Protein AF-A0A971TPK4-F1 (afdb_monomer_lite)

Radius of gyration: 21.15 Å; chains: 1; bounding box: 45×46×63 Å

Sequence (305 aa):
SFTPGAPVNPSGLFVNDSATFRIDFSSNVDADDVQWSVADGKAALAFGPQSTAPQIVVGLAPGTETLTANIAHFVGSSPQFNFEVYAYADPIPIHFMFICENDGHHAGFTNDIPGLISGANQIWRQAGMSFSRASVSYVTNSIWYSNSVNKVTQQDILNAMSGTGGLEVYFVPKITFAGNVPAANWTNGMLVTSGISSRTFAHELGHCCGLPDIYDVHPKSSQVKIEGTVSKTRLPLDWNNGPGPEEYYERGLQQSLLVKRLLMYGYTSGGSDLTAGPVYGVRRNYSITNHPVGIQSLNRNPMHQ

Structure (mmCIF, N/CA/C/O backbone):
data_AF-A0A971TPK4-F1
#
_entry.id   AF-A0A971TPK4-F1
#
loop_
_atom_site.group_PDB
_atom_site.id
_atom_site.type_symbol
_atom_site.label_atom_id
_atom_site.label_alt_id
_atom_site.label_comp_id
_atom_site.label_asym_id
_atom_site.label_entity_id
_atom_site.label_seq_id
_atom_site.pdbx_PDB_ins_code
_atom_site.Cartn_x
_atom_site.Cartn_y
_atom_site.Cartn_z
_atom_site.occupancy
_atom_site.B_iso_or_equiv
_atom_site.auth_seq_id
_atom_site.auth_comp_id
_atom_site.auth_asym_id
_atom_site.auth_atom_id
_atom_site.pdbx_PDB_model_num
ATOM 1 N N . SER A 1 1 ? 14.220 -17.821 12.215 1.00 29.09 1 SER A N 1
ATOM 2 C CA . SER A 1 1 ? 13.611 -16.993 13.271 1.00 29.09 1 SER A CA 1
ATOM 3 C C . SER A 1 1 ? 13.081 -15.733 12.616 1.00 29.09 1 SER A C 1
ATOM 5 O O . SER A 1 1 ? 13.784 -15.157 11.798 1.00 29.09 1 SER A O 1
ATOM 7 N N . PHE A 1 2 ? 11.840 -15.346 12.896 1.00 22.12 2 PHE A N 1
ATOM 8 C CA . PHE A 1 2 ? 11.284 -14.076 12.430 1.00 22.12 2 PHE A CA 1
ATOM 9 C C . PHE A 1 2 ? 10.691 -13.363 13.635 1.00 22.12 2 PHE A C 1
ATOM 11 O O . PHE A 1 2 ? 9.940 -13.970 14.394 1.00 22.12 2 PHE A O 1
ATOM 18 N N . THR A 1 3 ? 11.030 -12.090 13.788 1.00 30.66 3 THR A N 1
ATOM 19 C CA . THR A 1 3 ? 10.317 -11.175 14.673 1.00 30.66 3 THR A CA 1
ATOM 20 C C . THR A 1 3 ? 9.526 -10.240 13.765 1.00 30.66 3 THR A C 1
ATOM 22 O O . THR A 1 3 ? 10.136 -9.373 13.139 1.00 30.66 3 THR A O 1
ATOM 25 N N . PRO A 1 4 ? 8.203 -10.401 13.607 1.00 35.06 4 PRO A N 1
ATOM 26 C CA . PRO A 1 4 ? 7.395 -9.346 13.020 1.00 35.06 4 PRO A CA 1
ATOM 27 C C . PRO A 1 4 ? 7.295 -8.179 14.012 1.00 35.06 4 PRO A C 1
ATOM 29 O O . PRO A 1 4 ? 6.876 -8.362 15.151 1.00 35.06 4 PRO A O 1
ATOM 32 N N . GLY A 1 5 ? 7.634 -6.976 13.564 1.00 33.19 5 GLY A N 1
ATOM 33 C CA . GLY A 1 5 ? 7.076 -5.723 14.078 1.00 33.19 5 GLY A CA 1
ATOM 34 C C . GLY A 1 5 ? 6.925 -4.772 12.886 1.00 33.19 5 GLY A C 1
ATOM 35 O O . GLY A 1 5 ? 7.851 -4.694 12.086 1.00 33.19 5 GLY A O 1
ATOM 36 N N . ALA A 1 6 ? 5.817 -4.073 12.635 1.00 44.66 6 ALA A N 1
ATOM 37 C CA . ALA A 1 6 ? 4.504 -3.981 13.282 1.00 44.66 6 ALA A CA 1
ATOM 38 C C . ALA A 1 6 ? 3.424 -3.823 12.182 1.00 44.66 6 ALA A C 1
ATOM 40 O O . ALA A 1 6 ? 3.735 -3.363 11.083 1.00 44.66 6 ALA A O 1
ATOM 41 N N . PRO A 1 7 ? 2.160 -4.162 12.467 1.00 50.88 7 PRO A N 1
ATOM 42 C CA . PRO A 1 7 ? 1.172 -3.083 12.580 1.00 50.88 7 PRO A CA 1
ATOM 43 C C . PRO A 1 7 ? 0.809 -2.836 14.040 1.00 50.88 7 PRO A C 1
ATOM 45 O O . PRO A 1 7 ? 0.735 -3.785 14.815 1.00 50.88 7 PRO A O 1
ATOM 48 N N . VAL A 1 8 ? 0.576 -1.576 14.414 1.00 57.44 8 VAL A N 1
ATOM 49 C CA . VAL A 1 8 ? -0.076 -1.245 15.687 1.00 57.44 8 VAL A CA 1
ATOM 50 C C . VAL A 1 8 ? -1.533 -0.932 15.378 1.00 57.44 8 VAL A C 1
ATOM 52 O O . VAL A 1 8 ? -1.863 0.148 14.892 1.00 57.44 8 VAL A O 1
ATOM 55 N N . ASN A 1 9 ? -2.351 -1.946 15.657 1.00 66.81 9 ASN A N 1
ATOM 56 C CA . ASN A 1 9 ? -3.773 -2.102 15.364 1.00 66.81 9 ASN A CA 1
ATOM 57 C C . ASN A 1 9 ? -4.097 -2.185 13.860 1.00 66.81 9 ASN A C 1
ATOM 59 O O . ASN A 1 9 ? -4.488 -1.192 13.236 1.00 66.81 9 ASN A O 1
ATOM 63 N N . PRO A 1 10 ? -3.910 -3.376 13.273 1.00 73.62 10 PRO A N 1
ATOM 64 C CA . PRO A 1 10 ? -4.219 -3.615 11.872 1.00 73.62 10 PRO A CA 1
ATOM 65 C C . PRO A 1 10 ? -5.727 -3.569 11.603 1.00 73.62 10 PRO A C 1
ATOM 67 O O . PRO A 1 10 ? -6.539 -3.854 12.480 1.00 73.62 10 PRO A O 1
ATOM 70 N N . SER A 1 11 ? -6.085 -3.356 10.337 1.00 82.44 11 SER A N 1
ATOM 71 C CA . SER A 1 11 ? -7.459 -3.570 9.856 1.00 82.44 11 SER A CA 1
ATOM 72 C C . SER A 1 11 ? -7.868 -5.056 9.769 1.00 82.44 11 SER A C 1
ATOM 74 O O . SER A 1 11 ? -9.040 -5.363 9.555 1.00 82.44 11 SER A O 1
ATOM 76 N N . GLY A 1 12 ? -6.927 -5.996 9.903 1.00 88.88 12 GLY A N 1
ATOM 77 C CA . GLY A 1 12 ? -7.190 -7.432 9.792 1.00 88.88 12 GLY A CA 1
ATOM 78 C C . GLY A 1 12 ? -5.940 -8.310 9.784 1.00 88.88 12 GLY A C 1
ATOM 79 O O . GLY A 1 12 ? -4.817 -7.826 9.942 1.00 88.88 12 GLY A O 1
ATOM 80 N N . LEU A 1 13 ? -6.143 -9.617 9.624 1.00 91.69 13 LEU A N 1
ATOM 81 C CA . LEU A 1 13 ? -5.098 -10.646 9.546 1.00 91.69 13 LEU A CA 1
ATOM 82 C C . LEU A 1 13 ? -5.622 -11.912 8.857 1.00 91.69 13 LEU A C 1
ATOM 84 O O . LEU A 1 13 ? -6.827 -12.082 8.720 1.00 91.69 13 LEU A O 1
ATOM 88 N N . PHE A 1 14 ? -4.743 -12.826 8.450 1.00 93.00 14 PHE A N 1
ATOM 89 C CA . PHE A 1 14 ? -5.159 -14.128 7.917 1.00 93.00 14 PHE A CA 1
ATOM 90 C C . PHE A 1 14 ? -5.501 -15.144 9.021 1.00 93.00 14 PHE A C 1
ATOM 92 O O . PHE A 1 14 ? -5.012 -15.062 10.150 1.00 93.00 14 PHE A O 1
ATOM 99 N N . VAL A 1 15 ? -6.298 -16.158 8.671 1.00 93.44 15 VAL A N 1
ATOM 100 C CA . VAL A 1 15 ? -6.433 -17.390 9.468 1.00 93.44 15 VAL A CA 1
ATOM 101 C C . VAL A 1 15 ? -5.054 -18.030 9.686 1.00 93.44 15 VAL A C 1
ATOM 103 O O . VAL A 1 15 ? -4.249 -18.105 8.759 1.00 93.44 15 VAL A O 1
ATOM 106 N N . ASN A 1 16 ? -4.805 -18.523 10.903 1.00 89.25 16 ASN A N 1
ATOM 107 C CA . ASN A 1 16 ? -3.534 -19.082 11.390 1.00 89.25 16 ASN A CA 1
ATOM 108 C C . ASN A 1 16 ? -2.361 -18.095 11.441 1.00 89.25 16 ASN A C 1
ATOM 110 O O . ASN A 1 16 ? -1.230 -18.490 11.726 1.00 89.25 16 ASN A O 1
ATOM 114 N N . ASP A 1 17 ? -2.623 -16.823 11.174 1.00 89.88 17 ASP A N 1
ATOM 115 C CA . ASP A 1 17 ? -1.648 -15.756 11.278 1.00 89.88 17 ASP A CA 1
ATOM 116 C C . ASP A 1 17 ? -1.900 -14.945 12.556 1.00 89.88 17 ASP A C 1
ATOM 118 O O . ASP A 1 17 ? -2.912 -15.144 13.238 1.00 89.88 17 ASP A O 1
ATOM 122 N N . SER A 1 18 ? -0.981 -14.049 12.913 1.00 88.56 18 SER A N 1
ATOM 123 C CA . SER A 1 18 ? -1.095 -13.255 14.140 1.00 88.56 18 SER A CA 1
ATOM 124 C C . SER A 1 18 ? -0.774 -11.783 13.953 1.00 88.56 18 SER A C 1
ATOM 126 O O . SER A 1 18 ? 0.103 -11.411 13.171 1.00 88.56 18 SER A O 1
ATOM 128 N N . ALA A 1 19 ? -1.460 -10.927 14.700 1.00 86.00 19 ALA A N 1
ATOM 129 C CA . ALA A 1 19 ? -1.202 -9.500 14.683 1.00 86.00 19 ALA A CA 1
ATOM 130 C C . ALA A 1 19 ? -1.184 -8.894 16.081 1.00 86.00 19 ALA A C 1
ATOM 132 O O . ALA A 1 19 ? -1.783 -9.422 17.018 1.00 86.00 19 ALA A O 1
ATOM 133 N N . THR A 1 20 ? -0.479 -7.773 16.196 1.00 83.62 20 THR A N 1
ATOM 134 C CA . THR A 1 20 ? -0.296 -7.062 17.454 1.00 83.62 20 THR A CA 1
ATOM 135 C C . THR A 1 20 ? -1.225 -5.857 17.518 1.00 83.62 20 THR A C 1
ATOM 137 O O . THR A 1 20 ? -1.222 -4.993 16.641 1.00 83.62 20 THR A O 1
ATOM 140 N N . PHE A 1 21 ? -1.993 -5.777 18.594 1.00 80.00 21 PHE A N 1
ATOM 141 C CA . PHE A 1 21 ? -2.810 -4.625 18.945 1.00 80.00 21 PHE A CA 1
ATOM 142 C C . PHE A 1 21 ? -2.179 -3.932 20.147 1.00 80.00 21 PHE A C 1
ATOM 144 O O . PHE A 1 21 ? -1.693 -4.583 21.073 1.00 80.00 21 PHE A O 1
ATOM 151 N N . ARG A 1 22 ? -2.142 -2.604 20.124 1.00 77.00 22 ARG A N 1
ATOM 152 C CA . ARG A 1 22 ? -1.571 -1.801 21.200 1.00 77.00 22 ARG A CA 1
ATOM 153 C C . ARG A 1 22 ? -2.363 -0.517 21.375 1.00 77.00 22 ARG A C 1
ATOM 155 O O . ARG A 1 22 ? -2.604 0.219 20.420 1.00 77.00 22 ARG A O 1
ATOM 162 N N . ILE A 1 23 ? -2.678 -0.239 22.632 1.00 69.94 23 ILE A N 1
ATOM 163 C CA . ILE A 1 23 ? -3.154 1.059 23.089 1.00 69.94 23 ILE A CA 1
ATOM 164 C C . ILE A 1 23 ? -2.027 1.679 23.901 1.00 69.94 23 ILE A C 1
ATOM 166 O O . ILE A 1 23 ? -1.484 1.032 24.796 1.00 69.94 23 ILE A O 1
ATOM 170 N N . ASP A 1 24 ? -1.692 2.922 23.576 1.00 67.56 24 ASP A N 1
ATOM 171 C CA . ASP A 1 24 ? -0.818 3.739 24.405 1.00 67.56 24 ASP A CA 1
ATOM 172 C C . ASP A 1 24 ? -1.723 4.522 25.368 1.00 67.56 24 ASP A C 1
ATOM 174 O O . ASP A 1 24 ? -2.497 5.384 24.949 1.00 67.56 24 ASP A O 1
ATOM 178 N N . PHE A 1 25 ? -1.688 4.167 26.653 1.00 61.62 25 PHE A N 1
ATOM 179 C CA . PHE A 1 25 ? -2.496 4.826 27.677 1.00 61.62 25 PHE A CA 1
ATOM 180 C C . PHE A 1 25 ? -1.792 6.064 28.239 1.00 61.62 25 PHE A C 1
ATOM 182 O O . PHE A 1 25 ? -0.562 6.142 28.280 1.00 61.62 25 PHE A O 1
ATOM 189 N N . SER A 1 26 ? -2.574 7.032 28.722 1.00 61.31 26 SER A N 1
ATOM 190 C CA . SER A 1 26 ? -2.044 8.115 29.551 1.00 61.31 26 SER A CA 1
ATOM 191 C C . SER A 1 26 ? -1.491 7.562 30.869 1.00 61.31 26 SER A C 1
ATOM 193 O O . SER A 1 26 ? -1.899 6.500 31.332 1.00 61.31 26 SER A O 1
ATOM 195 N N . SER A 1 27 ? -0.583 8.302 31.511 1.00 61.34 27 SER A N 1
ATOM 196 C CA . SER A 1 27 ? 0.201 7.855 32.679 1.00 61.34 27 SER A CA 1
ATOM 197 C C . SER A 1 27 ? -0.600 7.483 33.940 1.00 61.34 27 SER A C 1
ATOM 199 O O . SER A 1 27 ? -0.007 7.208 34.976 1.00 61.34 27 SER A O 1
ATOM 201 N N . ASN A 1 28 ? -1.927 7.557 33.897 1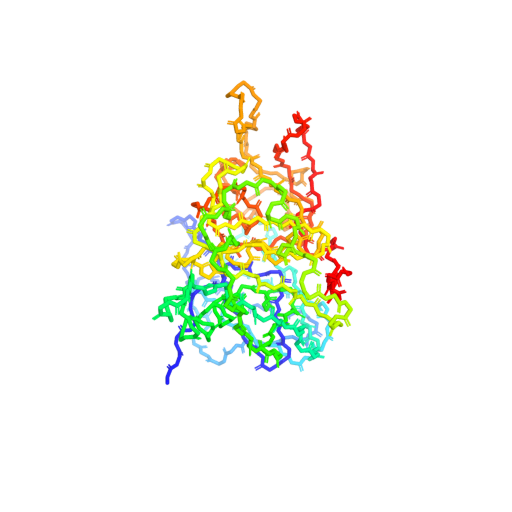.00 64.56 28 ASN A N 1
ATOM 202 C CA . ASN A 1 28 ? -2.842 7.265 34.998 1.00 64.56 28 ASN A CA 1
ATOM 203 C C . ASN A 1 28 ? -3.595 5.931 34.834 1.00 64.56 28 ASN A C 1
ATOM 205 O O . ASN A 1 28 ? -4.486 5.669 35.637 1.00 64.56 28 ASN A O 1
ATOM 209 N N . VAL A 1 29 ? -3.295 5.140 33.800 1.00 66.12 29 VAL A N 1
ATOM 210 C CA . VAL A 1 29 ? -3.813 3.774 33.630 1.00 66.12 29 VAL A CA 1
ATOM 211 C C . VAL A 1 29 ? -2.633 2.821 33.753 1.00 66.12 29 VAL A C 1
ATOM 213 O O . VAL A 1 29 ? -1.678 2.934 32.979 1.00 66.12 29 VAL A O 1
ATOM 216 N N . ASP A 1 30 ? -2.682 1.915 34.730 1.00 71.06 30 ASP A N 1
ATOM 217 C CA . ASP A 1 30 ? -1.679 0.861 34.825 1.00 71.06 30 ASP A CA 1
ATOM 218 C C . ASP A 1 30 ? -1.933 -0.166 33.716 1.00 71.06 30 ASP A C 1
ATOM 220 O O . ASP A 1 30 ? -3.069 -0.506 33.384 1.00 71.06 30 ASP A O 1
ATOM 224 N N . ALA A 1 31 ? -0.865 -0.664 33.111 1.00 67.88 31 ALA A N 1
ATOM 225 C CA . ALA A 1 31 ? -0.962 -1.668 32.069 1.00 67.88 31 ALA A CA 1
ATOM 226 C C . ALA A 1 31 ? -1.482 -3.015 32.622 1.00 67.88 31 ALA A C 1
ATOM 228 O O . ALA A 1 31 ? -2.024 -3.815 31.852 1.00 67.88 31 ALA A O 1
ATOM 229 N N . ASP A 1 32 ? -1.352 -3.241 33.936 1.00 76.12 32 ASP A N 1
ATOM 230 C CA . ASP A 1 32 ? -1.940 -4.377 34.656 1.00 76.12 32 ASP A CA 1
ATOM 231 C C . ASP A 1 32 ? -3.465 -4.243 34.864 1.00 76.12 32 ASP A C 1
ATOM 233 O O . ASP A 1 32 ? -4.142 -5.248 35.088 1.00 76.12 32 ASP A O 1
ATOM 237 N N . ASP A 1 33 ? -4.033 -3.041 34.706 1.00 78.19 33 ASP A N 1
ATOM 238 C CA . ASP A 1 33 ? -5.483 -2.812 34.776 1.00 78.19 33 ASP A CA 1
ATOM 239 C C . ASP A 1 33 ? -6.211 -3.206 33.478 1.00 78.19 33 ASP A C 1
ATOM 241 O O . ASP A 1 33 ? -7.439 -3.130 33.407 1.00 78.19 33 ASP A O 1
ATOM 245 N N . VAL A 1 34 ? -5.481 -3.612 32.434 1.00 77.19 34 VAL A N 1
ATOM 246 C CA . VAL A 1 34 ? -6.025 -3.862 31.094 1.00 77.19 34 VAL A CA 1
ATOM 247 C C . VAL A 1 34 ? -6.169 -5.357 30.832 1.00 77.19 34 VAL A C 1
ATOM 249 O O . VAL A 1 34 ? -5.188 -6.093 30.790 1.00 77.19 34 VAL A O 1
ATOM 252 N N . GLN A 1 35 ? -7.397 -5.796 30.565 1.00 84.19 35 GLN A N 1
ATOM 253 C CA . GLN A 1 35 ? -7.735 -7.165 30.186 1.00 84.19 35 GLN A CA 1
ATOM 254 C C . GLN A 1 35 ? -8.350 -7.211 28.790 1.00 84.19 35 GLN A C 1
ATOM 256 O O . GLN A 1 35 ? -9.406 -6.634 28.526 1.00 84.19 35 GLN A O 1
ATOM 261 N N . TRP A 1 36 ? -7.710 -7.943 27.888 1.00 85.19 36 TRP A N 1
ATOM 262 C CA . TRP A 1 36 ? -8.176 -8.089 26.515 1.00 85.19 36 TRP A CA 1
ATOM 263 C C . TRP A 1 36 ? -9.223 -9.200 26.385 1.00 85.19 36 TRP A C 1
ATOM 265 O O . TRP A 1 36 ? -9.122 -10.241 27.033 1.00 85.19 36 TRP A O 1
ATOM 275 N N . SER A 1 37 ? -10.211 -9.007 25.512 1.00 87.81 37 SER A N 1
ATOM 276 C CA . SER A 1 37 ? -11.201 -10.032 25.163 1.00 87.81 37 SER A CA 1
ATOM 277 C C . SER A 1 37 ? -11.596 -9.963 23.688 1.00 87.81 37 SER A C 1
ATOM 279 O O . SER A 1 37 ? -11.623 -8.885 23.100 1.00 87.81 37 SER A O 1
ATOM 281 N N . VAL A 1 38 ? -11.932 -11.114 23.107 1.00 89.50 38 VAL A N 1
ATOM 282 C CA . VAL A 1 38 ? -12.496 -11.265 21.751 1.00 89.50 38 VAL A CA 1
ATOM 283 C C . VAL A 1 38 ? -13.974 -11.653 21.856 1.00 89.50 38 VAL A C 1
ATOM 285 O O . VAL A 1 38 ? -14.355 -12.279 22.849 1.00 89.50 38 VAL A O 1
ATOM 288 N N . ALA A 1 39 ? -14.805 -11.267 20.887 1.00 86.50 39 ALA A N 1
ATOM 289 C CA . ALA A 1 39 ? -16.263 -11.354 20.999 1.00 86.50 39 ALA A CA 1
ATOM 290 C C . ALA A 1 39 ? -16.871 -12.544 20.238 1.00 86.50 39 ALA A C 1
ATOM 292 O O . ALA A 1 39 ? -17.741 -13.234 20.773 1.00 86.50 39 ALA A O 1
ATOM 293 N N . ASP A 1 40 ? -16.395 -12.812 19.021 1.00 85.56 40 ASP A N 1
ATOM 294 C CA . ASP A 1 40 ? -17.124 -13.610 18.024 1.00 85.56 40 ASP A CA 1
ATOM 295 C C . ASP A 1 40 ? -16.466 -14.966 17.704 1.00 85.56 40 ASP A C 1
ATOM 297 O O . ASP A 1 40 ? -16.965 -15.745 16.883 1.00 85.56 40 ASP A O 1
ATOM 301 N N . GLY A 1 41 ? -15.342 -15.275 18.358 1.00 90.50 41 GLY A N 1
ATOM 302 C CA . GLY A 1 41 ? -14.624 -16.548 18.220 1.00 90.50 41 GLY A CA 1
ATOM 303 C C . GLY A 1 41 ? -13.929 -16.731 16.867 1.00 90.50 41 GLY A C 1
ATOM 304 O O . GLY A 1 41 ? -13.548 -17.849 16.510 1.00 90.50 41 GLY A O 1
ATOM 305 N N . LYS A 1 42 ? -13.769 -15.650 16.097 1.00 95.25 42 LYS A N 1
ATOM 306 C CA . LYS A 1 42 ? -13.010 -15.624 14.838 1.00 95.25 42 LYS A CA 1
ATOM 307 C C . LYS A 1 42 ? -11.525 -15.476 15.086 1.00 95.25 42 LYS A C 1
ATOM 309 O O . LYS A 1 42 ? -10.727 -15.933 14.269 1.00 95.25 42 LYS A O 1
ATOM 314 N N . ALA A 1 43 ? -11.158 -14.898 16.221 1.00 93.50 43 ALA A N 1
ATOM 315 C CA . ALA A 1 43 ? -9.789 -14.840 16.690 1.00 93.50 43 ALA A CA 1
ATOM 316 C C . ALA A 1 43 ? -9.666 -15.326 18.139 1.00 93.50 43 ALA A C 1
ATOM 318 O O . ALA A 1 43 ? -10.653 -15.520 18.845 1.00 93.50 43 ALA A O 1
ATOM 319 N N . ALA A 1 44 ? -8.430 -15.519 18.584 1.00 91.44 44 ALA A N 1
ATOM 320 C CA . ALA A 1 44 ? -8.101 -15.773 19.979 1.00 91.44 44 ALA A CA 1
ATOM 321 C C . ALA A 1 44 ? -6.872 -14.975 20.401 1.00 91.44 44 ALA A C 1
ATOM 323 O O . ALA A 1 44 ? -6.015 -14.627 19.588 1.00 91.44 44 ALA A O 1
ATOM 324 N N . LEU A 1 45 ? -6.768 -14.714 21.700 1.00 88.94 45 LEU A N 1
ATOM 325 C CA . LEU A 1 45 ? -5.554 -14.167 22.289 1.00 88.94 45 LEU A CA 1
ATOM 326 C C . LEU A 1 45 ? -4.465 -15.245 22.283 1.00 88.94 45 LEU A C 1
ATOM 328 O O . LEU A 1 45 ? -4.718 -16.387 22.674 1.00 88.94 45 LEU A O 1
ATOM 332 N N . ALA A 1 46 ? -3.255 -14.896 21.848 1.00 83.19 46 ALA A N 1
ATOM 333 C CA . ALA A 1 46 ? -2.117 -15.801 21.966 1.00 83.19 46 ALA A CA 1
ATOM 334 C C . ALA A 1 46 ? -1.804 -16.082 23.449 1.00 83.19 46 ALA A C 1
ATOM 336 O O . ALA A 1 46 ? -1.925 -15.194 24.293 1.00 83.19 46 ALA A O 1
ATOM 337 N N . PHE A 1 47 ? -1.381 -17.311 23.768 1.00 66.06 47 PHE A N 1
ATOM 338 C CA . PHE A 1 47 ? -0.974 -17.692 25.124 1.00 66.06 47 PHE A CA 1
ATOM 339 C C . PHE A 1 47 ? 0.203 -16.825 25.611 1.00 66.06 47 PHE A C 1
ATOM 341 O O . PHE A 1 47 ? 1.246 -16.768 24.962 1.00 66.06 47 PHE A O 1
ATOM 348 N N . GLY A 1 48 ? 0.043 -16.182 26.767 1.00 57.81 48 GLY A N 1
ATOM 349 C CA . GLY A 1 48 ? 1.033 -15.303 27.395 1.00 57.81 48 GLY A CA 1
ATOM 350 C C . GLY A 1 48 ? 0.411 -14.526 28.562 1.00 57.81 48 GLY A C 1
ATOM 351 O O . GLY A 1 48 ? -0.802 -14.633 28.767 1.00 57.81 48 GLY A O 1
ATOM 352 N N . PRO A 1 49 ? 1.203 -13.781 29.357 1.00 53.12 49 PRO A N 1
ATOM 353 C CA . PRO A 1 49 ? 0.661 -12.906 30.392 1.00 53.12 49 PRO A CA 1
ATOM 354 C C . PRO A 1 49 ? -0.381 -11.970 29.774 1.00 53.12 49 PRO A C 1
ATOM 356 O O . PRO A 1 49 ? -0.094 -11.302 28.787 1.00 53.12 49 PRO A O 1
ATOM 359 N N . GLN A 1 50 ? -1.590 -11.944 30.336 1.00 52.81 50 GLN A N 1
ATOM 360 C CA . GLN A 1 50 ? -2.662 -11.051 29.879 1.00 52.81 50 GLN A CA 1
ATOM 361 C C . GLN A 1 50 ? -2.427 -9.588 30.272 1.00 52.81 50 GLN A C 1
ATOM 363 O O . GLN A 1 50 ? -3.248 -8.739 29.934 1.00 52.81 50 GLN A O 1
ATOM 368 N N . SER A 1 51 ? -1.327 -9.294 30.972 1.00 49.97 51 SER A N 1
ATOM 369 C CA . SER A 1 51 ? -0.968 -7.939 31.342 1.00 49.97 51 SER A CA 1
ATOM 370 C C . SER A 1 51 ? 0.047 -7.326 30.374 1.00 49.97 51 SER A C 1
ATOM 372 O O . SER A 1 51 ? 1.069 -7.920 30.026 1.00 49.97 51 SER A O 1
ATOM 374 N N . THR A 1 52 ? -0.252 -6.080 29.999 1.00 54.22 52 THR A N 1
ATOM 375 C CA . THR A 1 52 ? 0.644 -5.053 29.446 1.00 54.22 52 THR A CA 1
ATOM 376 C C . THR A 1 52 ? 0.882 -4.970 27.917 1.00 54.22 52 THR A C 1
ATOM 378 O O . THR A 1 52 ? 1.816 -5.523 27.356 1.00 54.22 52 THR A O 1
ATOM 381 N N . ALA A 1 53 ? 0.053 -4.139 27.260 1.00 66.19 53 ALA A N 1
ATOM 382 C CA . ALA A 1 53 ? 0.401 -3.137 26.227 1.00 66.19 53 ALA A CA 1
ATOM 383 C C . ALA A 1 53 ? 1.299 -3.486 25.005 1.00 66.19 53 ALA A C 1
ATOM 385 O O . ALA A 1 53 ? 1.885 -2.584 24.401 1.00 66.19 53 ALA A O 1
ATOM 386 N N . PRO A 1 54 ? 1.415 -4.738 24.552 1.00 75.81 54 PRO A N 1
ATOM 387 C CA . PRO A 1 54 ? 0.770 -5.114 23.288 1.00 75.81 54 PRO A CA 1
ATOM 388 C C . PRO A 1 54 ? 0.127 -6.506 23.371 1.00 75.81 54 PRO A C 1
ATOM 390 O O . PRO A 1 54 ? 0.746 -7.451 23.849 1.00 75.81 54 PRO A O 1
ATOM 393 N N . GLN A 1 55 ? -1.071 -6.674 22.811 1.00 80.69 55 GLN A N 1
ATOM 394 C CA . GLN A 1 55 ? -1.734 -7.974 22.747 1.00 80.69 55 GLN A CA 1
ATOM 395 C C . GLN A 1 55 ? -1.574 -8.614 21.370 1.00 80.69 55 GLN A C 1
ATOM 397 O O . GLN A 1 55 ? -1.886 -8.008 20.344 1.00 80.69 55 GLN A O 1
ATOM 402 N N . ILE A 1 56 ? -1.132 -9.872 21.352 1.00 86.19 56 ILE A N 1
ATOM 403 C CA . ILE A 1 56 ? -1.086 -10.680 20.133 1.00 86.19 56 ILE A CA 1
ATOM 404 C C . ILE A 1 56 ? -2.412 -11.428 19.991 1.00 86.19 56 ILE A C 1
ATOM 406 O O . ILE A 1 56 ? -2.844 -12.136 20.906 1.00 86.19 56 ILE A O 1
ATOM 410 N N . VAL A 1 57 ? -3.030 -11.275 18.826 1.00 88.62 57 VAL A N 1
ATOM 411 C CA . VAL A 1 57 ? -4.271 -11.935 18.417 1.00 88.62 57 VAL A CA 1
ATOM 412 C C . VAL A 1 57 ? -3.964 -12.871 17.253 1.00 88.62 57 VAL A C 1
ATOM 414 O O . VAL A 1 57 ? -3.222 -12.499 16.346 1.00 88.62 57 VAL A O 1
ATOM 417 N N . VAL A 1 58 ? -4.522 -14.080 17.279 1.00 91.69 58 VAL A N 1
ATOM 418 C CA . VAL A 1 58 ? -4.366 -15.118 16.251 1.00 91.69 58 VAL A CA 1
ATOM 419 C C . VAL A 1 58 ? -5.706 -15.358 15.565 1.00 91.69 58 VAL A C 1
ATOM 421 O O . VAL A 1 58 ? -6.716 -15.543 16.243 1.00 91.69 58 VAL A O 1
ATOM 424 N N . GLY A 1 59 ? -5.721 -15.380 14.233 1.00 93.25 59 GLY A N 1
ATOM 425 C CA . GLY A 1 59 ? -6.925 -15.669 13.452 1.00 93.25 59 GLY A CA 1
ATOM 426 C C . GLY A 1 59 ? -7.264 -17.161 13.477 1.00 93.25 59 GLY A C 1
ATOM 427 O O . GLY A 1 59 ? -6.412 -17.991 13.167 1.00 93.25 59 GLY A O 1
ATOM 428 N N . LEU A 1 60 ? -8.505 -17.512 13.811 1.00 94.62 60 LEU A N 1
ATOM 429 C CA . LEU A 1 60 ? -8.987 -18.897 13.900 1.00 94.62 60 LEU A CA 1
ATOM 430 C C . LEU A 1 60 ? -9.888 -19.283 12.728 1.00 94.62 60 LEU A C 1
ATOM 432 O O . LEU A 1 60 ? -9.783 -20.387 12.197 1.00 94.62 60 LEU A O 1
ATOM 436 N N . ALA A 1 61 ? -10.786 -18.386 12.327 1.00 96.38 61 ALA A N 1
ATOM 437 C CA . ALA A 1 61 ? -11.748 -18.636 11.264 1.00 96.38 61 ALA A CA 1
ATOM 438 C C . ALA A 1 61 ? -12.105 -17.332 10.544 1.00 96.38 61 ALA A C 1
ATOM 440 O O . ALA A 1 61 ? -12.099 -16.283 11.185 1.00 96.38 61 ALA A O 1
ATOM 441 N N . PRO A 1 62 ? -12.465 -17.379 9.248 1.00 96.88 62 PRO A N 1
ATOM 442 C CA . PRO A 1 62 ? -12.823 -16.173 8.523 1.00 96.88 62 PRO A CA 1
ATOM 443 C C . PRO A 1 62 ? -14.036 -15.442 9.117 1.00 96.88 62 PRO A C 1
ATOM 445 O O . PRO A 1 62 ? -14.996 -16.077 9.589 1.00 96.88 62 PRO A O 1
ATOM 448 N N . GLY A 1 63 ? -14.001 -14.115 9.030 1.00 94.62 63 GLY A N 1
ATOM 449 C CA . GLY A 1 63 ? -15.071 -13.211 9.437 1.00 94.62 63 GLY A CA 1
ATOM 450 C C . GLY A 1 63 ? -14.584 -12.033 10.277 1.00 94.62 63 GLY A C 1
ATOM 451 O O . GLY A 1 63 ? -13.428 -11.971 10.700 1.00 94.62 63 GLY A O 1
ATOM 452 N N . THR A 1 64 ? -15.508 -11.116 10.541 1.00 92.00 64 THR A N 1
ATOM 453 C CA . THR A 1 64 ? -15.285 -9.952 11.400 1.00 92.00 64 THR A CA 1
ATOM 454 C C . THR A 1 64 ? -15.163 -10.363 12.865 1.00 92.00 64 THR A C 1
ATOM 456 O O . THR A 1 64 ? -15.852 -11.277 13.318 1.00 92.00 64 THR A O 1
ATOM 459 N N . GLU A 1 65 ? -14.292 -9.672 13.593 1.00 91.56 65 GLU A N 1
ATOM 460 C CA . GLU A 1 65 ? -14.055 -9.850 15.022 1.00 91.56 65 GLU A CA 1
ATOM 461 C C . GLU A 1 65 ? -13.924 -8.490 15.713 1.00 91.56 65 GLU A C 1
ATOM 463 O O . GLU A 1 65 ? -13.495 -7.500 15.102 1.00 91.56 65 GLU A O 1
ATOM 468 N N . THR A 1 66 ? -14.228 -8.468 17.009 1.00 88.50 66 THR A N 1
ATOM 469 C CA . THR A 1 66 ? -14.013 -7.305 17.868 1.00 88.50 66 THR A CA 1
ATOM 470 C C . THR A 1 66 ? -13.074 -7.659 19.016 1.00 88.50 66 THR A C 1
ATOM 472 O O . THR A 1 66 ? -13.381 -8.488 19.873 1.00 88.50 66 THR A O 1
ATOM 475 N N . LEU A 1 67 ? -11.935 -6.971 19.080 1.00 86.00 67 LEU A N 1
ATOM 476 C CA . LEU A 1 67 ? -11.034 -7.000 20.229 1.00 86.00 67 LEU A CA 1
ATOM 477 C C . LEU A 1 67 ? -11.384 -5.841 21.167 1.00 86.00 67 LEU A C 1
ATOM 479 O O . LEU A 1 67 ? -11.385 -4.688 20.749 1.00 86.00 67 LEU A O 1
ATOM 483 N N . THR A 1 68 ? -11.648 -6.135 22.437 1.00 84.56 68 THR A N 1
ATOM 484 C CA . THR A 1 68 ? -11.965 -5.140 23.472 1.00 84.56 68 THR A CA 1
ATOM 485 C C . THR A 1 68 ? -10.855 -5.094 24.515 1.00 84.56 68 THR A C 1
ATOM 487 O O . THR A 1 68 ? -10.411 -6.140 24.987 1.00 84.56 68 THR A O 1
ATOM 490 N N . ALA A 1 69 ? -10.423 -3.890 24.892 1.00 81.06 69 ALA A N 1
ATOM 491 C CA . ALA A 1 69 ? -9.528 -3.657 26.022 1.00 81.06 69 ALA A CA 1
ATOM 492 C C . ALA A 1 69 ? -10.347 -3.224 27.247 1.00 81.06 69 ALA A C 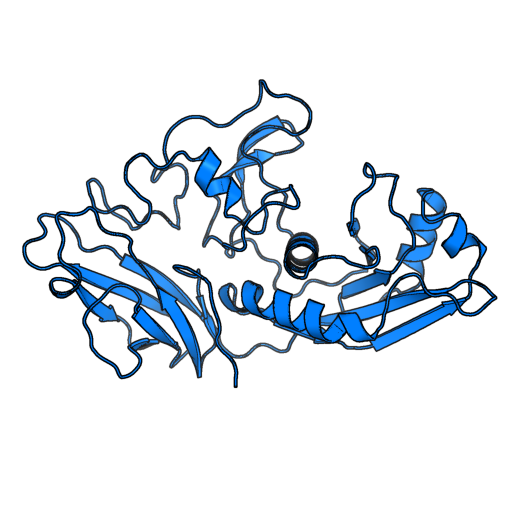1
ATOM 494 O O . ALA A 1 69 ? -10.729 -2.061 27.374 1.00 81.06 69 ALA A O 1
ATOM 495 N N . ASN A 1 70 ? -10.641 -4.159 28.146 1.00 80.81 70 ASN A N 1
ATOM 496 C CA . ASN A 1 70 ? -11.375 -3.891 29.380 1.00 80.81 70 ASN A CA 1
ATOM 497 C C . ASN A 1 70 ? -10.414 -3.289 30.408 1.00 80.81 70 ASN A C 1
ATOM 499 O O . ASN A 1 70 ? -9.449 -3.940 30.788 1.00 80.81 70 ASN A O 1
ATOM 503 N N . ILE A 1 71 ? -10.657 -2.055 30.844 1.00 77.69 71 ILE A N 1
ATOM 504 C CA . ILE A 1 71 ? -9.753 -1.325 31.740 1.00 77.69 71 ILE A CA 1
ATOM 505 C C . ILE A 1 71 ? -10.422 -1.218 33.111 1.00 77.69 71 ILE A C 1
ATOM 507 O O . ILE A 1 71 ? -11.525 -0.671 33.224 1.00 77.69 71 ILE A O 1
ATOM 511 N N . ALA A 1 72 ? -9.776 -1.739 34.152 1.00 79.06 72 ALA A N 1
ATOM 512 C CA . ALA A 1 72 ? -10.284 -1.661 35.514 1.00 79.06 72 ALA A CA 1
ATOM 513 C C . ALA A 1 72 ? -10.474 -0.197 35.937 1.00 79.06 72 ALA A C 1
ATOM 515 O O . ALA A 1 72 ? -9.670 0.677 35.623 1.00 79.06 72 ALA A O 1
ATOM 516 N N . HIS A 1 73 ? -11.576 0.080 36.638 1.00 77.50 73 HIS A N 1
ATOM 517 C CA . HIS A 1 73 ? -11.918 1.415 37.152 1.00 77.50 73 HIS A CA 1
ATOM 518 C C . HIS A 1 73 ? -12.071 2.525 36.092 1.00 77.50 73 HIS A C 1
ATOM 520 O O . HIS A 1 73 ? -12.248 3.692 36.450 1.00 77.50 73 HIS A O 1
ATOM 526 N N . PHE A 1 74 ? -12.067 2.184 34.800 1.00 71.31 74 PHE A N 1
ATOM 527 C CA . PHE A 1 74 ? -12.269 3.147 33.728 1.00 71.31 74 PHE A CA 1
ATOM 528 C C . PHE A 1 74 ? -13.737 3.569 33.631 1.00 71.31 74 PHE A C 1
ATOM 530 O O . PHE A 1 74 ? -14.644 2.743 33.543 1.00 71.31 74 PHE A O 1
ATOM 537 N N . VAL A 1 75 ? -13.971 4.882 33.647 1.00 65.94 75 VAL A N 1
ATOM 538 C CA . VAL A 1 75 ? -15.306 5.474 33.511 1.00 65.94 75 VAL A CA 1
ATOM 539 C C . VAL A 1 75 ? -15.525 5.835 32.043 1.00 65.94 75 VAL A C 1
ATOM 541 O O . VAL A 1 75 ? -15.134 6.912 31.593 1.00 65.94 75 VAL A O 1
ATOM 544 N N . GLY A 1 76 ? -16.125 4.908 31.298 1.00 66.12 76 GLY A N 1
ATOM 545 C CA . GLY A 1 76 ? -16.410 5.024 29.868 1.00 66.12 76 GLY A CA 1
ATOM 546 C C . GLY A 1 76 ? -16.562 3.652 29.212 1.00 66.12 76 GLY A C 1
ATOM 547 O O . GLY A 1 76 ? -16.408 2.617 29.862 1.00 66.12 76 GLY A O 1
ATOM 548 N N . SER A 1 77 ? -16.860 3.642 27.919 1.00 69.75 77 SER A N 1
ATOM 549 C CA . SER A 1 77 ? -16.853 2.438 27.089 1.00 69.75 77 SER A CA 1
ATOM 550 C C . SER A 1 77 ? -15.417 1.971 26.863 1.00 69.75 77 SER A C 1
ATOM 552 O O . SER A 1 77 ? -14.537 2.764 26.527 1.00 69.75 77 SER A O 1
ATOM 554 N N . SER A 1 78 ? -15.172 0.675 27.034 1.00 75.06 78 SER A N 1
ATOM 555 C CA . SER A 1 78 ? -13.867 0.075 26.758 1.00 75.06 78 SER A CA 1
ATOM 556 C C . SER A 1 78 ? -13.447 0.295 25.298 1.00 75.06 78 SER A C 1
ATOM 558 O O . SER A 1 78 ? -14.287 0.146 24.408 1.00 75.06 78 SER A O 1
ATOM 560 N N . PRO A 1 79 ? -12.169 0.610 25.015 1.00 74.50 79 PRO A N 1
ATOM 561 C CA . PRO A 1 79 ? -11.678 0.691 23.645 1.00 74.50 79 PRO A CA 1
ATOM 562 C C . PRO A 1 79 ? -11.898 -0.621 22.885 1.00 74.50 79 PRO A C 1
ATOM 564 O O . PRO A 1 79 ? -11.605 -1.703 23.399 1.00 74.50 79 PRO A O 1
ATOM 567 N N . GLN A 1 80 ? -12.385 -0.511 21.649 1.00 78.81 80 GLN A N 1
ATOM 568 C CA . GLN A 1 80 ? -12.654 -1.642 20.764 1.00 78.81 80 GLN A CA 1
ATOM 569 C C . GLN A 1 80 ? -11.940 -1.496 19.421 1.00 78.81 80 GLN A C 1
ATOM 571 O O . GLN A 1 80 ? -11.831 -0.397 18.876 1.00 78.81 80 GLN A O 1
ATOM 576 N N . PHE A 1 81 ? -11.513 -2.627 18.867 1.00 79.75 81 PHE A N 1
ATOM 577 C CA . PHE A 1 81 ? -10.939 -2.748 17.534 1.00 79.75 81 PHE A CA 1
ATOM 578 C C . PHE A 1 81 ? -11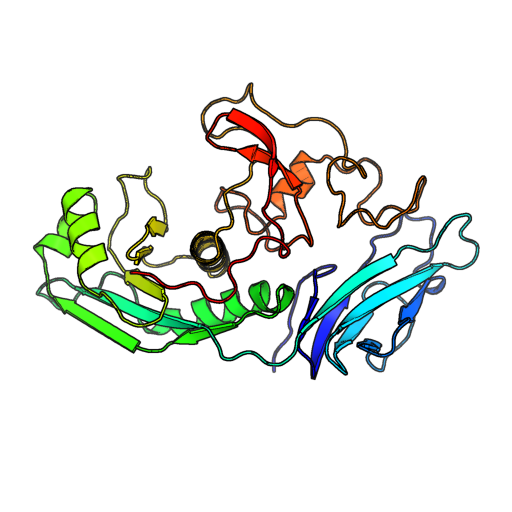.783 -3.718 16.730 1.00 79.75 81 PHE A C 1
ATOM 580 O O . PHE A 1 81 ? -11.865 -4.893 17.081 1.00 79.75 81 PHE A O 1
ATOM 587 N N . ASN A 1 82 ? -12.369 -3.231 15.643 1.00 83.75 82 ASN A N 1
ATOM 588 C CA . ASN A 1 82 ? -13.008 -4.090 14.658 1.00 83.75 82 ASN A CA 1
ATOM 589 C C . ASN A 1 82 ? -11.981 -4.430 13.588 1.00 83.75 82 ASN A C 1
ATOM 591 O O . ASN A 1 82 ? -11.331 -3.534 13.048 1.00 83.75 82 ASN A O 1
ATOM 595 N N . PHE A 1 83 ? -11.835 -5.713 13.292 1.00 86.69 83 PHE A N 1
ATOM 596 C CA . PHE A 1 83 ? -10.907 -6.183 12.274 1.00 86.69 83 PHE A CA 1
ATOM 597 C C . PHE A 1 83 ? -11.467 -7.422 11.582 1.00 86.69 83 PHE A C 1
ATOM 599 O O . PHE A 1 83 ? -12.339 -8.113 12.108 1.00 86.69 83 PHE A O 1
ATOM 606 N N . GLU A 1 84 ? -10.959 -7.702 10.387 1.00 91.44 84 GLU A N 1
ATOM 607 C CA . GLU A 1 84 ? -11.370 -8.870 9.611 1.00 91.44 84 GLU A CA 1
ATOM 608 C C . GLU A 1 84 ? -10.319 -9.983 9.713 1.00 91.44 84 GLU A C 1
ATOM 610 O O . GLU A 1 84 ? -9.120 -9.749 9.515 1.00 91.44 84 GLU A O 1
ATOM 615 N N . VAL A 1 85 ? -10.766 -11.208 9.992 1.00 94.88 85 VAL A N 1
ATOM 616 C CA . VAL A 1 85 ? -9.962 -12.416 9.805 1.00 94.88 85 VAL A CA 1
ATOM 617 C C . VAL A 1 85 ? -10.221 -12.935 8.395 1.00 94.88 85 VAL A C 1
ATOM 619 O O . VAL A 1 85 ? -11.311 -13.394 8.062 1.00 94.88 85 VAL A O 1
ATOM 622 N N . TYR A 1 86 ? -9.209 -12.865 7.544 1.00 94.94 86 TYR A N 1
ATOM 623 C CA . TYR A 1 86 ? -9.303 -13.249 6.145 1.00 94.94 86 TYR A CA 1
ATOM 624 C C . TYR A 1 86 ? -9.009 -14.734 5.951 1.00 94.94 86 TYR A C 1
ATOM 626 O O . TYR A 1 86 ? -8.046 -15.279 6.499 1.00 94.94 86 TYR A O 1
ATOM 634 N N . ALA A 1 87 ? -9.809 -15.383 5.106 1.00 95.00 87 ALA A N 1
ATOM 635 C CA . ALA A 1 87 ? -9.454 -16.685 4.558 1.00 95.00 87 ALA A CA 1
ATOM 636 C C . ALA A 1 87 ? -8.157 -16.593 3.741 1.00 95.00 87 ALA A C 1
ATOM 638 O O . ALA A 1 87 ? -7.765 -15.516 3.286 1.00 95.00 87 ALA A O 1
ATOM 639 N N . TYR A 1 88 ? -7.516 -17.739 3.520 1.00 90.62 88 TYR A N 1
ATOM 640 C CA . TYR A 1 88 ? -6.436 -17.818 2.546 1.00 90.62 88 TYR A CA 1
ATOM 641 C C . TYR A 1 88 ? -6.937 -17.357 1.170 1.00 90.62 88 TYR A C 1
ATOM 643 O O . TYR A 1 88 ? -8.008 -17.773 0.723 1.00 90.62 88 TYR A O 1
ATOM 651 N N . ALA A 1 89 ? -6.144 -16.519 0.515 1.00 89.88 89 ALA A N 1
ATOM 652 C CA . ALA A 1 89 ? -6.343 -16.099 -0.860 1.00 89.88 89 ALA A CA 1
ATOM 653 C C . ALA A 1 89 ? -5.049 -16.352 -1.632 1.00 89.88 89 ALA A C 1
ATOM 655 O O . ALA A 1 89 ? -3.958 -16.121 -1.098 1.00 89.88 89 ALA A O 1
ATOM 656 N N . ASP A 1 90 ? -5.180 -16.813 -2.876 1.00 94.31 90 ASP A N 1
ATOM 657 C CA . ASP A 1 90 ? -4.027 -17.009 -3.745 1.00 94.31 90 ASP A CA 1
ATOM 658 C C . ASP A 1 90 ? -3.268 -15.681 -3.913 1.00 94.31 90 ASP A C 1
ATOM 660 O O . ASP A 1 90 ? -3.895 -14.634 -4.118 1.00 94.31 90 ASP A O 1
ATOM 664 N N . PRO A 1 91 ? -1.927 -15.682 -3.810 1.00 96.94 91 PRO A N 1
ATOM 665 C CA . PRO A 1 91 ? -1.158 -14.460 -3.966 1.00 96.94 91 PRO A CA 1
ATOM 666 C C . PRO A 1 91 ? -1.302 -13.880 -5.372 1.00 96.94 91 PRO A C 1
ATOM 668 O O . PRO A 1 91 ? -1.177 -14.596 -6.366 1.00 96.94 91 PRO A O 1
ATOM 671 N N . ILE A 1 92 ? -1.441 -12.560 -5.460 1.00 98.00 92 ILE A N 1
ATOM 672 C CA . ILE A 1 92 ? -1.483 -11.848 -6.738 1.00 98.00 92 ILE A CA 1
ATOM 673 C C . ILE A 1 92 ? -0.126 -12.012 -7.444 1.00 98.00 92 ILE A C 1
ATOM 675 O O . ILE A 1 92 ? 0.918 -11.723 -6.836 1.00 98.00 92 ILE A O 1
ATOM 679 N N . PRO A 1 93 ? -0.106 -12.475 -8.706 1.00 97.94 93 PRO A N 1
ATOM 680 C CA . PRO A 1 93 ? 1.132 -12.685 -9.439 1.00 97.94 93 PRO A CA 1
ATOM 681 C C . PRO A 1 93 ? 1.779 -11.352 -9.828 1.00 97.94 93 PRO A C 1
ATOM 683 O O . PRO A 1 93 ? 1.125 -10.464 -10.375 1.00 97.94 93 PRO A O 1
ATOM 686 N N . ILE A 1 94 ? 3.082 -11.227 -9.571 1.00 98.31 94 ILE A N 1
ATOM 687 C CA . ILE A 1 94 ? 3.914 -10.104 -10.012 1.00 98.31 94 ILE A CA 1
ATOM 688 C C . ILE A 1 94 ? 4.955 -10.592 -11.025 1.00 98.31 94 ILE A C 1
ATOM 690 O O . ILE A 1 94 ? 5.757 -11.490 -10.738 1.00 98.31 94 ILE A O 1
ATOM 694 N N . HIS A 1 95 ? 4.965 -9.958 -12.192 1.00 97.75 95 HIS A N 1
ATOM 695 C CA . HIS A 1 95 ? 5.894 -10.179 -13.291 1.00 97.75 95 HIS A CA 1
ATOM 696 C C . HIS A 1 95 ? 6.920 -9.049 -13.322 1.00 97.75 95 HIS A C 1
ATOM 698 O O . HIS A 1 95 ? 6.572 -7.885 -13.516 1.00 97.75 95 HIS A O 1
ATOM 704 N N . PHE A 1 96 ? 8.191 -9.389 -13.115 1.00 97.56 96 PHE A N 1
ATOM 705 C CA . PHE A 1 96 ? 9.276 -8.413 -13.099 1.00 97.56 96 PHE A CA 1
ATOM 706 C C . PHE A 1 96 ? 10.040 -8.426 -14.419 1.00 97.56 96 PHE A C 1
ATOM 708 O O . PHE A 1 96 ? 10.447 -9.490 -14.883 1.00 97.56 96 PHE A O 1
ATOM 715 N N . MET A 1 97 ? 10.329 -7.248 -14.964 1.00 96.88 97 MET A N 1
ATOM 716 C CA . MET A 1 97 ? 11.224 -7.073 -16.102 1.00 96.88 97 MET A CA 1
ATOM 717 C C . MET A 1 97 ? 12.337 -6.084 -15.758 1.00 96.88 97 MET A C 1
ATOM 719 O O . MET A 1 97 ? 12.073 -4.976 -15.302 1.00 96.88 97 MET A O 1
ATOM 723 N N . PHE A 1 98 ? 13.586 -6.467 -16.007 1.00 96.94 98 PHE A N 1
ATOM 724 C CA . PHE A 1 98 ? 14.742 -5.583 -15.876 1.00 96.94 98 PHE A CA 1
ATOM 725 C C . PHE A 1 98 ? 15.159 -5.077 -17.250 1.00 96.94 98 PHE A C 1
ATOM 727 O O . PHE A 1 98 ? 15.440 -5.874 -18.150 1.00 96.94 98 PHE A O 1
ATOM 734 N N . ILE A 1 99 ? 15.218 -3.754 -17.404 1.00 96.50 99 ILE A N 1
ATOM 735 C CA . ILE A 1 99 ? 15.793 -3.144 -18.600 1.00 96.50 99 ILE A CA 1
ATOM 736 C C . ILE A 1 99 ? 17.315 -3.161 -18.469 1.00 96.50 99 ILE A C 1
ATOM 738 O O . ILE A 1 99 ? 17.872 -2.737 -17.450 1.00 96.50 99 ILE A O 1
ATOM 742 N N . CYS A 1 100 ? 17.972 -3.670 -19.505 1.00 94.50 100 CYS A N 1
ATOM 743 C CA . CYS A 1 100 ? 19.408 -3.891 -19.548 1.00 94.50 100 CYS A CA 1
ATOM 744 C C . CYS A 1 100 ? 20.074 -3.066 -20.651 1.00 94.50 100 CYS A C 1
ATOM 746 O O . CYS A 1 100 ? 19.509 -2.848 -21.727 1.00 94.50 100 CYS A O 1
ATOM 748 N N . GLU A 1 101 ? 21.307 -2.663 -20.384 1.00 93.31 101 GLU A N 1
ATOM 749 C CA . GLU A 1 101 ? 22.249 -2.131 -21.359 1.00 93.31 101 GLU A CA 1
ATOM 750 C C . GLU A 1 101 ? 22.978 -3.276 -22.092 1.00 93.31 101 GLU A C 1
ATOM 752 O O . GLU A 1 101 ? 22.936 -4.439 -21.680 1.00 93.31 101 GLU A O 1
ATOM 757 N N . ASN A 1 102 ? 23.623 -2.964 -23.221 1.00 90.00 102 ASN A N 1
ATOM 758 C CA . ASN A 1 102 ? 24.296 -3.946 -24.081 1.00 90.00 102 ASN A CA 1
ATOM 759 C C . ASN A 1 102 ? 25.511 -4.629 -23.429 1.00 90.00 102 ASN A C 1
ATOM 761 O O . ASN A 1 102 ? 25.927 -5.690 -23.887 1.00 90.00 102 ASN A O 1
ATOM 765 N N . ASP A 1 103 ? 26.090 -4.033 -22.389 1.00 86.94 103 ASP A N 1
ATOM 766 C CA . ASP A 1 103 ? 27.231 -4.571 -21.638 1.00 86.94 103 ASP A CA 1
ATOM 767 C C . ASP A 1 103 ? 26.817 -5.474 -20.462 1.00 86.94 103 ASP A C 1
ATOM 769 O O . ASP A 1 103 ? 27.667 -5.966 -19.719 1.00 86.94 103 ASP A O 1
ATOM 773 N N . GLY A 1 104 ? 25.513 -5.730 -20.313 1.00 79.56 104 GLY A N 1
ATOM 774 C CA . GLY A 1 104 ? 24.960 -6.571 -19.256 1.00 79.56 104 GLY A CA 1
ATOM 775 C C . GLY A 1 104 ? 24.607 -5.817 -17.974 1.00 79.56 104 GLY A C 1
ATOM 776 O O . GLY A 1 104 ? 24.098 -6.445 -17.041 1.00 79.56 104 GLY A O 1
ATOM 777 N N . HIS A 1 105 ? 24.804 -4.494 -17.909 1.00 88.69 105 HIS A N 1
ATOM 778 C CA . HIS A 1 105 ? 24.269 -3.702 -16.805 1.00 88.69 105 HIS A CA 1
ATOM 779 C C . HIS A 1 105 ? 22.739 -3.718 -16.809 1.00 88.69 105 HIS A C 1
ATOM 781 O O . HIS A 1 105 ? 22.088 -3.577 -17.841 1.00 88.69 105 HIS A O 1
ATOM 787 N N . HIS A 1 106 ? 22.149 -3.900 -15.632 1.00 91.25 106 HIS A N 1
ATOM 788 C CA . HIS A 1 106 ? 20.708 -3.994 -15.437 1.00 91.25 106 HIS A CA 1
ATOM 789 C C . HIS A 1 106 ? 20.237 -2.929 -14.445 1.00 91.25 106 HIS A C 1
ATOM 791 O O . HIS A 1 106 ? 20.900 -2.633 -13.453 1.00 91.25 106 HIS A O 1
ATOM 797 N N . ALA A 1 107 ? 19.055 -2.372 -14.701 1.00 92.94 107 ALA A N 1
ATOM 798 C CA . ALA A 1 107 ? 18.504 -1.225 -13.981 1.00 92.94 107 ALA A CA 1
ATOM 799 C C . ALA A 1 107 ? 18.112 -1.466 -12.503 1.00 92.94 107 ALA A C 1
ATOM 801 O O . ALA A 1 107 ? 17.601 -0.564 -11.843 1.00 92.94 107 ALA A O 1
ATOM 802 N N . GLY A 1 108 ? 18.318 -2.674 -11.984 1.00 93.00 108 GLY A N 1
ATOM 803 C CA . GLY A 1 108 ? 18.069 -3.084 -10.600 1.00 93.00 108 GLY A CA 1
ATOM 804 C C . GLY A 1 108 ? 18.548 -4.517 -10.385 1.00 93.00 108 GLY A C 1
ATOM 805 O O . GLY A 1 108 ? 19.035 -5.127 -11.330 1.00 93.00 108 GLY A O 1
ATOM 806 N N . PHE A 1 109 ? 18.403 -5.083 -9.186 1.00 91.94 109 PHE A N 1
ATOM 807 C CA . PHE A 1 109 ? 18.927 -6.418 -8.882 1.00 91.94 109 PHE A CA 1
ATOM 808 C C . PHE A 1 109 ? 17.806 -7.412 -8.581 1.00 91.94 109 PHE A C 1
ATOM 810 O O . PHE A 1 109 ? 16.941 -7.187 -7.742 1.00 91.94 109 PHE A O 1
ATOM 817 N N . THR A 1 110 ? 17.852 -8.582 -9.213 1.00 93.31 110 THR A N 1
ATOM 818 C CA . THR A 1 110 ? 16.877 -9.659 -8.961 1.00 93.31 110 THR A CA 1
ATOM 819 C C . THR A 1 110 ? 16.921 -10.171 -7.521 1.00 93.31 110 THR A C 1
ATOM 821 O O . THR A 1 110 ? 15.905 -10.631 -7.003 1.00 93.31 110 THR A O 1
ATOM 824 N N . ASN A 1 111 ? 18.069 -10.029 -6.853 1.00 93.94 111 ASN A N 1
ATOM 825 C CA . ASN A 1 111 ? 18.238 -10.355 -5.438 1.00 93.94 111 ASN A CA 1
ATOM 826 C C . ASN A 1 111 ? 17.417 -9.451 -4.503 1.00 93.94 111 ASN A C 1
ATOM 828 O O . ASN A 1 111 ? 17.173 -9.847 -3.366 1.00 93.94 111 ASN A O 1
ATOM 832 N N . ASP A 1 112 ? 16.944 -8.291 -4.973 1.00 93.81 112 ASP A N 1
ATOM 833 C CA . ASP A 1 112 ? 16.107 -7.388 -4.175 1.00 93.81 112 ASP A CA 1
ATOM 834 C C . ASP A 1 112 ? 14.646 -7.870 -4.112 1.00 93.81 112 ASP A C 1
ATOM 836 O O . ASP A 1 112 ? 13.937 -7.606 -3.137 1.00 93.81 112 ASP A O 1
ATOM 840 N N . ILE A 1 113 ? 14.185 -8.625 -5.121 1.00 96.62 113 ILE A N 1
ATOM 841 C CA . ILE A 1 113 ? 12.776 -9.034 -5.269 1.00 96.62 113 ILE A CA 1
ATOM 842 C C . ILE A 1 113 ? 12.227 -9.755 -4.027 1.00 96.62 113 ILE A C 1
ATOM 844 O O . ILE A 1 113 ? 11.139 -9.384 -3.579 1.00 96.62 113 ILE A O 1
ATOM 848 N N . PRO A 1 114 ? 12.916 -10.754 -3.430 1.00 97.31 114 PRO A N 1
ATOM 849 C CA . PRO A 1 114 ? 12.403 -11.426 -2.239 1.00 97.31 114 PRO A CA 1
ATOM 850 C C . PRO A 1 114 ? 12.149 -10.460 -1.073 1.00 97.31 114 PRO A C 1
ATOM 852 O O . PRO A 1 114 ? 11.128 -10.577 -0.396 1.00 97.31 114 PRO A O 1
ATOM 855 N N . GLY A 1 115 ? 13.035 -9.478 -0.865 1.00 96.25 115 GLY A N 1
ATOM 856 C CA . GLY A 1 115 ? 12.893 -8.467 0.187 1.00 96.25 115 GLY A CA 1
ATOM 857 C C . GLY A 1 115 ? 11.760 -7.472 -0.084 1.00 96.25 115 GLY A C 1
ATOM 858 O O . GLY A 1 115 ? 11.024 -7.103 0.837 1.00 96.25 115 GLY A O 1
ATOM 859 N N . LEU A 1 116 ? 11.564 -7.083 -1.348 1.00 96.62 116 LEU A N 1
ATOM 860 C CA . LEU A 1 116 ? 10.449 -6.225 -1.759 1.00 96.62 116 LEU A CA 1
ATOM 861 C C . LEU A 1 116 ? 9.100 -6.906 -1.535 1.00 96.62 116 LEU A C 1
ATOM 863 O O . LEU A 1 116 ? 8.233 -6.338 -0.872 1.00 96.62 116 LEU A O 1
ATOM 867 N N . ILE A 1 117 ? 8.948 -8.142 -2.020 1.00 97.94 117 ILE A N 1
ATOM 868 C CA . ILE A 1 117 ? 7.711 -8.918 -1.861 1.00 97.94 117 ILE A CA 1
ATOM 869 C C . ILE A 1 117 ? 7.449 -9.213 -0.386 1.00 97.94 117 ILE A C 1
ATOM 871 O O . ILE A 1 117 ? 6.340 -8.988 0.093 1.00 97.94 117 ILE A O 1
ATOM 875 N N . SER A 1 118 ? 8.460 -9.677 0.357 1.00 96.50 118 SER A N 1
ATOM 876 C CA . SER A 1 118 ? 8.297 -9.976 1.781 1.00 96.50 118 SER A CA 1
ATOM 877 C C . SER A 1 118 ? 7.889 -8.734 2.571 1.00 96.50 118 SER A C 1
ATOM 879 O O . SER A 1 118 ? 6.983 -8.818 3.396 1.00 96.50 118 SER A O 1
ATOM 881 N N . GLY A 1 119 ? 8.536 -7.589 2.338 1.00 95.19 119 GLY A N 1
ATOM 882 C CA . GLY A 1 119 ? 8.201 -6.352 3.042 1.00 95.19 119 GLY A CA 1
ATOM 883 C C . GLY A 1 119 ? 6.827 -5.802 2.651 1.00 95.19 119 GLY A C 1
ATOM 884 O O . GLY A 1 119 ? 6.094 -5.337 3.518 1.00 95.19 119 GLY A O 1
ATOM 885 N N . ALA A 1 120 ? 6.420 -5.921 1.384 1.00 95.94 120 ALA A N 1
ATOM 886 C CA . ALA A 1 120 ? 5.067 -5.555 0.972 1.00 95.94 120 ALA A CA 1
ATOM 887 C C . ALA A 1 120 ? 4.007 -6.469 1.607 1.00 95.94 120 ALA A C 1
ATOM 889 O O . ALA A 1 120 ? 3.018 -5.975 2.148 1.00 95.94 120 ALA A O 1
ATOM 890 N N . ASN A 1 121 ? 4.235 -7.784 1.630 1.00 95.69 121 ASN A N 1
ATOM 891 C CA . ASN A 1 121 ? 3.320 -8.748 2.249 1.00 95.69 121 ASN A CA 1
ATOM 892 C C . ASN A 1 121 ? 3.187 -8.558 3.767 1.00 95.69 121 ASN A C 1
ATOM 894 O O . ASN A 1 121 ? 2.114 -8.808 4.313 1.00 95.69 121 ASN A O 1
ATOM 898 N N . GLN A 1 122 ? 4.225 -8.063 4.454 1.00 91.75 122 GLN A N 1
ATOM 899 C CA . GLN A 1 122 ? 4.120 -7.687 5.871 1.00 91.75 122 GLN A CA 1
ATOM 900 C C . GLN A 1 122 ? 3.084 -6.581 6.112 1.00 91.75 122 GLN A C 1
ATOM 902 O O . GLN A 1 122 ? 2.446 -6.572 7.162 1.00 91.75 122 GLN A O 1
ATOM 907 N N . ILE A 1 123 ? 2.888 -5.685 5.143 1.00 92.62 123 ILE A N 1
ATOM 908 C CA . ILE A 1 123 ? 1.899 -4.605 5.213 1.00 92.62 123 ILE A CA 1
ATOM 909 C C . ILE A 1 123 ? 0.534 -5.110 4.736 1.00 92.62 123 ILE A C 1
ATOM 911 O O . ILE A 1 123 ? -0.463 -4.956 5.438 1.00 92.62 123 ILE A O 1
ATOM 915 N N . TRP A 1 124 ? 0.490 -5.742 3.562 1.00 94.44 124 TRP A N 1
ATOM 916 C CA . TRP A 1 124 ? -0.748 -6.112 2.866 1.00 94.44 124 TRP A CA 1
ATOM 917 C C . TRP A 1 124 ? -1.529 -7.265 3.499 1.00 94.44 124 TRP A C 1
ATOM 919 O O . TRP A 1 124 ? -2.740 -7.367 3.290 1.00 94.44 124 TRP A O 1
ATOM 929 N N . ARG A 1 125 ? -0.896 -8.056 4.372 1.00 91.75 125 ARG A N 1
ATOM 930 C CA . ARG A 1 125 ? -1.606 -9.024 5.221 1.00 91.75 125 ARG A CA 1
ATOM 931 C C . ARG A 1 125 ? -2.675 -8.383 6.115 1.00 91.75 125 ARG A C 1
ATOM 933 O O . ARG A 1 125 ? -3.663 -9.044 6.413 1.00 91.75 125 ARG A O 1
ATOM 940 N N . GLN A 1 126 ? -2.545 -7.092 6.452 1.00 89.75 126 GLN A N 1
ATOM 941 C CA . GLN A 1 126 ? -3.588 -6.324 7.156 1.00 89.75 126 GLN A CA 1
ATOM 942 C C . GLN A 1 126 ? -4.906 -6.250 6.377 1.00 89.75 126 GLN A C 1
ATOM 944 O O . GLN A 1 126 ? -5.975 -6.070 6.953 1.00 89.75 126 GLN A O 1
ATOM 949 N N . ALA A 1 127 ? -4.823 -6.359 5.054 1.00 92.44 127 ALA A N 1
ATOM 950 C CA . ALA A 1 127 ? -5.958 -6.333 4.152 1.00 92.44 127 ALA A CA 1
ATOM 951 C C . ALA A 1 127 ? -6.307 -7.727 3.622 1.00 92.44 127 ALA A C 1
ATOM 953 O O . ALA A 1 127 ? -7.125 -7.815 2.714 1.00 92.44 127 ALA A O 1
ATOM 954 N N . GLY A 1 128 ? -5.702 -8.810 4.125 1.00 92.38 128 GLY A N 1
ATOM 955 C CA . GLY A 1 128 ? -5.941 -10.153 3.590 1.00 92.38 128 GLY A CA 1
ATOM 956 C C . GLY A 1 128 ? -5.462 -10.318 2.150 1.00 92.38 128 GLY A C 1
ATOM 957 O O . GLY A 1 128 ? -6.079 -11.040 1.372 1.00 92.38 128 GLY A O 1
ATOM 958 N N . MET A 1 129 ? -4.403 -9.602 1.772 1.00 94.94 129 MET A N 1
ATOM 959 C CA . MET A 1 129 ? -3.797 -9.686 0.448 1.00 94.94 129 MET A CA 1
ATOM 960 C C . MET A 1 129 ? -2.347 -10.132 0.568 1.00 94.94 129 MET A C 1
ATOM 962 O O . MET A 1 129 ? -1.651 -9.821 1.537 1.00 94.94 129 MET A O 1
ATOM 966 N N . SER A 1 130 ? -1.888 -10.862 -0.439 1.00 95.81 130 SER A N 1
ATOM 967 C CA . SER A 1 130 ? -0.488 -11.225 -0.585 1.00 95.81 130 SER A CA 1
ATOM 968 C C . SER A 1 130 ? -0.100 -11.217 -2.056 1.00 95.81 130 SER A C 1
ATOM 970 O O . SER A 1 130 ? -0.950 -11.300 -2.942 1.00 95.81 130 SER A O 1
ATOM 972 N N . PHE A 1 131 ? 1.194 -11.099 -2.305 1.00 98.06 131 PHE A N 1
ATOM 973 C CA . PHE A 1 131 ? 1.783 -11.038 -3.630 1.00 98.06 131 PHE A CA 1
ATOM 974 C C . PHE A 1 131 ? 2.871 -12.096 -3.758 1.00 98.06 131 PHE A C 1
ATOM 976 O O . PHE A 1 131 ? 3.573 -12.405 -2.786 1.00 98.06 131 PHE A O 1
ATOM 983 N N . SER A 1 132 ? 3.041 -12.633 -4.961 1.00 98.06 132 SER A N 1
ATOM 984 C CA . SER A 1 132 ? 4.102 -13.594 -5.258 1.00 98.06 132 SER A CA 1
ATOM 985 C C . SER A 1 132 ? 4.810 -13.262 -6.563 1.00 98.06 132 SER A C 1
ATOM 987 O O . SER A 1 132 ? 4.256 -12.636 -7.462 1.00 98.06 132 SER A O 1
ATOM 989 N N . ARG A 1 133 ? 6.072 -13.678 -6.671 1.00 98.06 133 ARG A N 1
ATOM 990 C CA . ARG A 1 133 ? 6.843 -13.542 -7.906 1.00 98.06 133 ARG A CA 1
ATOM 991 C C . ARG A 1 133 ? 6.397 -14.619 -8.891 1.00 98.06 133 ARG A C 1
ATOM 993 O O . ARG A 1 133 ? 6.719 -15.786 -8.677 1.00 98.06 133 ARG A O 1
ATOM 1000 N N . ALA A 1 134 ? 5.750 -14.216 -9.977 1.00 97.81 134 ALA A N 1
ATOM 1001 C CA . ALA A 1 134 ? 5.354 -15.112 -11.058 1.00 97.81 134 ALA A CA 1
ATOM 1002 C C . ALA A 1 134 ? 6.485 -15.309 -12.078 1.00 97.81 134 ALA A C 1
ATOM 1004 O O . ALA A 1 134 ? 6.808 -16.439 -12.438 1.00 97.81 134 ALA A O 1
ATOM 1005 N N . SER A 1 135 ? 7.143 -14.226 -12.504 1.00 97.38 135 SER A N 1
ATOM 1006 C CA . SER A 1 135 ? 8.274 -14.303 -13.435 1.00 97.38 135 SER A CA 1
ATOM 1007 C C . SER A 1 135 ? 9.314 -13.211 -13.202 1.00 97.38 135 SER A C 1
ATOM 1009 O O . SER A 1 135 ? 9.054 -12.188 -12.566 1.00 97.38 135 SER A O 1
ATOM 1011 N N . VAL A 1 136 ? 10.513 -13.454 -13.735 1.00 97.12 136 VAL A N 1
ATOM 1012 C CA . VAL A 1 136 ? 11.570 -12.456 -13.903 1.00 97.12 136 VAL A CA 1
ATOM 1013 C C . VAL A 1 136 ? 12.090 -12.569 -15.327 1.00 97.12 136 VAL A C 1
ATOM 1015 O O . VAL A 1 136 ? 12.490 -13.654 -15.746 1.00 97.12 136 VAL A O 1
ATOM 1018 N N . SER A 1 137 ? 12.098 -11.460 -16.053 1.00 95.25 137 SER A N 1
ATOM 1019 C CA . SER A 1 137 ? 12.653 -11.352 -17.399 1.00 95.25 137 SER A CA 1
ATOM 1020 C C . SER A 1 137 ? 13.664 -10.214 -17.489 1.00 95.25 137 SER A C 1
ATOM 1022 O O . SER A 1 137 ? 13.651 -9.274 -16.695 1.00 95.25 137 SER A O 1
ATOM 1024 N N . TYR A 1 138 ? 14.523 -10.285 -18.499 1.00 94.81 138 TYR A N 1
ATOM 1025 C CA . TYR A 1 138 ? 15.505 -9.255 -18.821 1.00 94.81 138 TYR A CA 1
ATOM 1026 C C . TYR A 1 138 ? 15.326 -8.864 -20.281 1.00 94.81 138 TYR A C 1
ATOM 1028 O O . TYR A 1 138 ? 15.113 -9.734 -21.127 1.00 94.81 138 TYR A O 1
ATOM 1036 N N . VAL A 1 139 ? 15.418 -7.570 -20.573 1.00 93.88 139 VAL A N 1
ATOM 1037 C CA . VAL A 1 139 ? 15.371 -7.058 -21.944 1.00 93.88 139 VAL A CA 1
ATOM 1038 C C . VAL A 1 139 ? 16.559 -6.144 -22.164 1.00 93.88 139 VAL A C 1
ATOM 1040 O O . VAL A 1 139 ? 16.642 -5.059 -21.590 1.00 93.88 139 VAL A O 1
ATOM 1043 N N . THR A 1 140 ? 17.469 -6.575 -23.033 1.00 95.44 140 THR A N 1
ATOM 1044 C CA . THR A 1 140 ? 18.567 -5.738 -23.512 1.00 95.44 140 THR A CA 1
ATOM 1045 C C . THR A 1 140 ? 18.031 -4.742 -24.529 1.00 95.44 140 THR A C 1
ATOM 1047 O O . THR A 1 140 ? 17.690 -5.100 -25.656 1.00 95.44 140 THR A O 1
ATOM 1050 N N . ASN A 1 141 ? 17.935 -3.483 -24.114 1.00 95.25 141 ASN A N 1
ATOM 1051 C CA . ASN A 1 141 ? 17.520 -2.376 -24.960 1.00 95.25 141 ASN A CA 1
ATOM 1052 C C . ASN A 1 141 ? 18.181 -1.086 -24.455 1.00 95.25 141 ASN A C 1
ATOM 1054 O O . ASN A 1 141 ? 17.629 -0.372 -23.615 1.00 95.25 141 ASN A O 1
ATOM 1058 N N . SER A 1 142 ? 19.364 -0.768 -24.993 1.00 93.94 142 SER A N 1
ATOM 1059 C CA . SER A 1 142 ? 20.116 0.439 -24.618 1.00 93.94 142 SER A CA 1
ATOM 1060 C C . SER A 1 142 ? 19.338 1.735 -24.844 1.00 93.94 142 SER A C 1
ATOM 1062 O O . SER A 1 142 ? 19.522 2.688 -24.095 1.00 93.94 142 SER A O 1
ATOM 1064 N N . ILE A 1 143 ? 18.433 1.786 -25.830 1.00 94.25 143 ILE A N 1
ATOM 1065 C CA . ILE A 1 143 ? 17.601 2.976 -26.043 1.00 94.25 143 ILE A CA 1
ATOM 1066 C C . ILE A 1 143 ? 16.683 3.170 -24.839 1.00 94.25 143 ILE A C 1
ATOM 1068 O O . ILE A 1 143 ? 16.639 4.269 -24.292 1.00 94.25 143 ILE A O 1
ATOM 1072 N N . TRP A 1 144 ? 15.988 2.121 -24.399 1.00 95.44 144 TRP A N 1
ATOM 1073 C CA . TRP A 1 144 ? 15.133 2.180 -23.214 1.00 95.44 144 TRP A CA 1
ATOM 1074 C C . TRP A 1 144 ? 15.920 2.473 -21.943 1.00 95.44 144 TRP A C 1
ATOM 1076 O O . TRP A 1 144 ? 15.500 3.308 -21.143 1.00 95.44 144 TRP A O 1
ATOM 1086 N N . TYR A 1 145 ? 17.079 1.838 -21.786 1.00 95.06 145 TYR A N 1
ATOM 1087 C CA . TYR A 1 145 ? 17.949 2.036 -20.636 1.00 95.06 145 TYR A CA 1
ATOM 1088 C C . TYR A 1 145 ? 18.363 3.513 -20.497 1.00 95.06 145 TYR A C 1
ATOM 1090 O O . TYR A 1 145 ? 18.020 4.167 -19.505 1.00 95.06 145 TYR A O 1
ATOM 1098 N N . SER A 1 146 ? 18.998 4.080 -21.530 1.00 92.88 146 SER A N 1
ATOM 1099 C CA . SER A 1 146 ? 19.509 5.457 -21.505 1.00 92.88 146 SER A CA 1
ATOM 1100 C C . SER A 1 146 ? 18.404 6.521 -21.545 1.00 92.88 146 SER A C 1
ATOM 1102 O O . SER A 1 146 ? 18.603 7.625 -21.040 1.00 92.88 146 SER A O 1
ATOM 1104 N N . ASN A 1 147 ? 17.234 6.211 -22.122 1.00 92.94 147 ASN A N 1
ATOM 1105 C CA . ASN A 1 147 ? 16.140 7.172 -22.315 1.00 92.94 147 ASN A CA 1
ATOM 1106 C C . ASN A 1 147 ? 14.934 6.951 -21.393 1.00 92.94 147 ASN A C 1
ATOM 1108 O O . ASN A 1 147 ? 13.898 7.578 -21.600 1.00 92.94 147 ASN A O 1
ATOM 1112 N N . SER A 1 148 ? 15.056 6.127 -20.349 1.00 90.94 148 SER A N 1
ATOM 1113 C CA . SER A 1 148 ? 13.993 5.857 -19.360 1.00 90.94 148 SER A CA 1
ATOM 1114 C C . SER A 1 148 ? 13.420 7.109 -18.671 1.00 90.94 148 SER A C 1
ATOM 1116 O O . SER A 1 148 ? 12.347 7.063 -18.080 1.00 90.94 148 SER A O 1
ATOM 1118 N N . VAL A 1 149 ? 14.085 8.258 -18.803 1.00 89.19 149 VAL A N 1
ATOM 1119 C CA . VAL A 1 149 ? 13.622 9.592 -18.389 1.00 89.19 149 VAL A CA 1
ATOM 1120 C C . VAL A 1 149 ? 12.490 10.175 -19.247 1.00 89.19 149 VAL A C 1
ATOM 1122 O O . VAL A 1 149 ? 11.746 11.043 -18.778 1.00 89.19 149 VAL A O 1
ATOM 1125 N N . ASN A 1 150 ? 12.366 9.726 -20.498 1.00 89.94 150 ASN A N 1
ATOM 1126 C CA . ASN A 1 150 ? 11.456 10.275 -21.497 1.00 89.94 150 ASN A CA 1
ATOM 1127 C C . ASN A 1 150 ? 10.097 9.574 -21.446 1.00 89.94 150 ASN A C 1
ATOM 1129 O O . ASN A 1 150 ? 10.020 8.348 -21.480 1.00 89.94 150 ASN A O 1
ATOM 1133 N N . LYS A 1 151 ? 9.007 10.352 -21.459 1.00 87.75 151 LYS A N 1
ATOM 1134 C CA . LYS A 1 151 ? 7.634 9.823 -21.368 1.00 87.75 151 LYS A CA 1
ATOM 1135 C C . LYS A 1 151 ? 7.306 8.790 -22.454 1.00 87.75 151 LYS A C 1
ATOM 1137 O O . LYS A 1 151 ? 6.648 7.801 -22.164 1.00 87.75 151 LYS A O 1
ATOM 1142 N N . VAL A 1 152 ? 7.751 9.021 -23.691 1.00 90.69 152 VAL A N 1
ATOM 1143 C CA . VAL A 1 152 ? 7.502 8.096 -24.813 1.00 90.69 152 VAL A CA 1
ATOM 1144 C C . VAL A 1 152 ? 8.189 6.756 -24.557 1.00 90.69 152 VAL A C 1
ATOM 1146 O O . VAL A 1 152 ? 7.534 5.727 -24.571 1.00 90.69 152 VAL A O 1
ATOM 1149 N N . THR A 1 153 ? 9.473 6.780 -24.197 1.00 93.38 153 THR A N 1
ATOM 1150 C CA . THR A 1 153 ? 10.227 5.574 -23.838 1.00 93.38 153 THR A CA 1
ATOM 1151 C C . THR A 1 153 ? 9.601 4.829 -22.659 1.00 93.38 153 THR A C 1
ATOM 1153 O O . THR A 1 153 ? 9.504 3.609 -22.688 1.00 93.38 153 THR A O 1
ATOM 1156 N N . GLN A 1 154 ? 9.143 5.547 -21.632 1.00 91.44 154 GLN A N 1
ATOM 1157 C CA . GLN A 1 154 ? 8.429 4.947 -20.503 1.00 91.44 154 GLN A CA 1
ATOM 1158 C C . GLN A 1 154 ? 7.144 4.241 -20.943 1.00 91.44 154 GLN A C 1
ATOM 1160 O O . GLN A 1 154 ? 6.878 3.134 -20.490 1.00 91.44 154 GLN A O 1
ATOM 1165 N N . GLN A 1 155 ? 6.373 4.856 -21.842 1.00 90.31 155 GLN A N 1
ATOM 1166 C CA . GLN A 1 155 ? 5.163 4.245 -22.382 1.00 90.31 155 GLN A CA 1
ATOM 1167 C C . GLN A 1 155 ? 5.474 2.980 -23.189 1.00 90.31 155 GLN A C 1
ATOM 1169 O O . GLN A 1 155 ? 4.745 2.002 -23.063 1.00 90.31 155 GLN A O 1
ATOM 1174 N N . ASP A 1 156 ? 6.553 2.982 -23.974 1.00 93.19 156 ASP A N 1
ATOM 1175 C CA . ASP A 1 156 ? 6.989 1.803 -24.728 1.00 93.19 156 ASP A CA 1
ATOM 1176 C C . ASP A 1 156 ? 7.391 0.655 -23.791 1.00 93.19 156 ASP A C 1
ATOM 1178 O O . ASP A 1 156 ? 6.999 -0.487 -24.020 1.00 93.19 156 ASP A O 1
ATOM 1182 N N . ILE A 1 157 ? 8.114 0.961 -22.705 1.00 94.62 157 ILE A N 1
ATOM 1183 C CA . ILE A 1 157 ? 8.485 -0.019 -21.672 1.00 94.62 157 ILE A CA 1
ATOM 1184 C C . ILE A 1 157 ? 7.233 -0.610 -21.015 1.00 94.62 157 ILE A C 1
ATOM 1186 O O . ILE A 1 157 ? 7.131 -1.823 -20.886 1.00 94.62 157 ILE A O 1
ATOM 1190 N N . LEU A 1 158 ? 6.268 0.232 -20.634 1.00 92.44 158 LEU A N 1
ATOM 1191 C CA . LEU A 1 158 ? 5.014 -0.192 -19.997 1.00 92.44 158 LEU A CA 1
ATOM 1192 C C . LEU A 1 158 ? 4.111 -1.032 -20.909 1.00 92.44 158 LEU A C 1
ATOM 1194 O O . LEU A 1 158 ? 3.159 -1.618 -20.422 1.00 92.44 158 LEU A O 1
ATOM 1198 N N . ASN A 1 159 ? 4.385 -1.070 -22.213 1.00 90.62 159 ASN A N 1
ATOM 1199 C CA . ASN A 1 159 ? 3.674 -1.906 -23.180 1.00 90.62 159 ASN A CA 1
ATOM 1200 C C . ASN A 1 159 ? 4.475 -3.169 -23.560 1.00 90.62 159 ASN A C 1
ATOM 1202 O O . ASN A 1 159 ? 4.093 -3.877 -24.493 1.00 90.62 159 ASN A O 1
ATOM 1206 N N . ALA A 1 160 ? 5.627 -3.413 -22.921 1.00 90.81 160 ALA A N 1
ATOM 1207 C CA . ALA A 1 160 ? 6.533 -4.492 -23.308 1.00 90.81 160 ALA A CA 1
ATOM 1208 C C . ALA A 1 160 ? 6.047 -5.868 -22.835 1.00 90.81 160 ALA A C 1
ATOM 1210 O O . ALA A 1 160 ? 6.227 -6.859 -23.546 1.00 90.81 160 ALA A O 1
ATOM 1211 N N . MET A 1 161 ? 5.438 -5.931 -21.651 1.00 86.06 161 MET A N 1
ATOM 1212 C CA . MET A 1 161 ? 4.570 -7.032 -21.244 1.00 86.06 161 MET A CA 1
ATOM 1213 C C . MET A 1 161 ? 3.114 -6.572 -21.422 1.00 86.06 161 MET A C 1
ATOM 1215 O O . MET A 1 161 ? 2.827 -5.379 -21.466 1.00 86.06 161 MET A O 1
ATOM 1219 N N . SER A 1 162 ? 2.219 -7.520 -21.682 1.00 80.31 162 SER A N 1
ATOM 1220 C CA . SER A 1 162 ? 0.773 -7.282 -21.723 1.00 80.31 162 SER A CA 1
ATOM 1221 C C . SER A 1 162 ? 0.049 -8.600 -21.487 1.00 80.31 162 SER A C 1
ATOM 1223 O O . SER A 1 162 ? 0.585 -9.675 -21.791 1.00 80.31 162 SER A O 1
ATOM 1225 N N . GLY A 1 163 ? -1.164 -8.533 -20.933 1.00 81.38 163 GLY A N 1
ATOM 1226 C CA . GLY A 1 163 ? -2.000 -9.717 -20.726 1.00 81.38 163 GLY A CA 1
ATOM 1227 C C . GLY A 1 163 ? -1.368 -10.804 -19.845 1.00 81.38 163 GLY A C 1
ATOM 1228 O O . GLY A 1 163 ? -1.696 -11.980 -20.006 1.00 81.38 163 GLY A O 1
ATOM 1229 N N . THR A 1 164 ? -0.471 -10.447 -18.919 1.00 90.62 164 THR A N 1
ATOM 1230 C CA . THR A 1 164 ? 0.214 -11.423 -18.047 1.00 90.62 164 THR A CA 1
ATOM 1231 C C . THR A 1 164 ? -0.706 -12.102 -17.031 1.00 90.62 164 THR A C 1
ATOM 1233 O O . THR A 1 164 ? -0.353 -13.139 -16.473 1.00 90.62 164 THR A O 1
ATOM 1236 N N . GLY A 1 165 ? -1.896 -11.543 -16.795 1.00 92.25 165 GLY A N 1
ATOM 1237 C CA . GLY A 1 165 ? -2.818 -12.021 -15.764 1.00 92.25 165 GLY A CA 1
ATOM 1238 C C . GLY A 1 165 ? -2.464 -11.528 -14.356 1.00 92.25 165 GLY A C 1
ATOM 1239 O O . GLY A 1 165 ? -3.025 -12.030 -13.384 1.00 92.25 165 GLY A O 1
ATOM 1240 N N . GLY A 1 166 ? -1.544 -10.562 -14.238 1.00 95.44 166 GLY A N 1
ATOM 1241 C CA . GLY A 1 166 ? -1.026 -10.074 -12.964 1.00 95.44 166 GLY A CA 1
ATOM 1242 C C . GLY A 1 166 ? -0.542 -8.631 -13.003 1.00 95.44 166 GLY A C 1
ATOM 1243 O O . GLY A 1 166 ? -0.942 -7.830 -13.850 1.00 95.44 166 GLY A O 1
ATOM 1244 N N . LEU A 1 167 ? 0.318 -8.295 -12.045 1.00 97.00 167 LEU A N 1
ATOM 1245 C CA . LEU A 1 167 ? 0.955 -6.989 -11.950 1.00 97.00 167 LEU A CA 1
ATOM 1246 C C . LEU A 1 167 ? 2.317 -7.000 -12.631 1.00 97.00 167 LEU A C 1
ATOM 1248 O O . LEU A 1 167 ? 3.190 -7.806 -12.324 1.00 97.00 167 LEU A O 1
ATOM 1252 N N . GLU A 1 168 ? 2.502 -6.049 -13.525 1.00 97.19 168 GLU A N 1
ATOM 1253 C CA . GLU A 1 168 ? 3.721 -5.862 -14.306 1.00 97.19 168 GLU A CA 1
ATOM 1254 C C . GLU A 1 168 ? 4.609 -4.769 -13.705 1.00 97.19 168 GLU A C 1
ATOM 1256 O O . GLU A 1 168 ? 4.162 -3.636 -13.499 1.00 97.19 168 GLU A O 1
ATOM 1261 N N . VAL A 1 169 ? 5.866 -5.116 -13.415 1.00 97.12 169 VAL A N 1
ATOM 1262 C CA . VAL A 1 169 ? 6.845 -4.245 -12.754 1.00 97.12 169 VAL A CA 1
ATOM 1263 C C . VAL A 1 169 ? 8.120 -4.170 -13.580 1.00 97.12 169 VAL A C 1
ATOM 1265 O O . VAL A 1 169 ? 8.813 -5.168 -13.773 1.00 97.12 169 VAL A O 1
ATOM 1268 N N . TYR A 1 170 ? 8.466 -2.965 -14.016 1.00 96.88 170 TYR A N 1
ATOM 1269 C CA . TYR A 1 170 ? 9.603 -2.705 -14.887 1.00 96.88 170 TYR A CA 1
ATOM 1270 C C . TYR A 1 170 ? 10.680 -1.927 -14.132 1.00 96.88 170 TYR A C 1
ATOM 1272 O O . TYR A 1 170 ? 10.485 -0.767 -13.761 1.00 96.88 170 TYR A O 1
ATOM 1280 N N . PHE A 1 171 ? 11.836 -2.550 -13.924 1.00 97.25 171 PHE A N 1
ATOM 1281 C CA . PHE A 1 171 ? 13.006 -1.880 -13.373 1.00 97.25 171 PHE A CA 1
ATOM 1282 C C . PHE A 1 171 ? 13.688 -1.040 -14.453 1.00 97.25 171 PHE A C 1
ATOM 1284 O O . PHE A 1 171 ? 14.143 -1.574 -15.469 1.00 97.25 171 PHE A O 1
ATOM 1291 N N . VAL A 1 172 ? 13.774 0.269 -14.213 1.00 95.50 172 VAL A N 1
ATOM 1292 C CA . VAL A 1 172 ? 14.355 1.262 -15.125 1.00 95.50 172 VAL A CA 1
ATOM 1293 C C . VAL A 1 172 ? 15.404 2.125 -14.413 1.00 95.50 172 VAL A C 1
ATOM 1295 O O . VAL A 1 172 ? 15.284 2.356 -13.209 1.00 95.50 172 VAL A O 1
ATOM 1298 N N . PRO A 1 173 ? 16.436 2.633 -15.118 1.00 93.31 173 PRO A N 1
ATOM 1299 C CA . PRO A 1 173 ? 17.501 3.395 -14.463 1.00 93.31 173 PRO A CA 1
ATOM 1300 C C . PRO A 1 173 ? 17.020 4.686 -13.798 1.00 93.31 173 PRO A C 1
ATOM 1302 O O . PRO A 1 173 ? 17.561 5.089 -12.767 1.00 93.31 173 PRO A O 1
ATOM 1305 N N . LYS A 1 174 ? 16.023 5.366 -14.384 1.00 91.62 174 LYS A N 1
ATOM 1306 C CA . LYS A 1 174 ? 15.542 6.652 -13.871 1.00 91.62 174 LYS A CA 1
ATOM 1307 C C . LYS A 1 174 ? 14.098 6.950 -14.273 1.00 91.62 174 LYS A C 1
ATOM 1309 O O . LYS A 1 174 ? 13.694 6.672 -15.395 1.00 91.62 174 LYS A O 1
ATOM 1314 N N . ILE A 1 175 ? 13.350 7.616 -13.387 1.00 91.19 175 ILE A N 1
ATOM 1315 C CA . ILE A 1 175 ? 11.977 8.087 -13.639 1.00 91.19 175 ILE A CA 1
ATOM 1316 C C . ILE A 1 175 ? 11.898 9.593 -13.355 1.00 91.19 175 ILE A C 1
ATOM 1318 O O . ILE A 1 175 ? 11.654 10.019 -12.229 1.00 91.19 175 ILE A O 1
ATOM 1322 N N . THR A 1 176 ? 12.103 10.445 -14.362 1.00 78.50 176 THR A N 1
ATOM 1323 C CA . THR A 1 176 ? 12.112 11.914 -14.163 1.00 78.50 176 THR A CA 1
ATOM 1324 C C . THR A 1 176 ? 10.816 12.613 -14.520 1.00 78.50 176 THR A C 1
ATOM 1326 O O . THR A 1 176 ? 10.560 13.683 -13.975 1.00 78.50 176 THR A O 1
ATOM 1329 N N . PHE A 1 177 ? 9.988 12.039 -15.397 1.00 67.00 177 PHE A N 1
ATOM 1330 C CA . PHE A 1 177 ? 8.744 12.677 -15.843 1.00 67.00 177 PHE A CA 1
ATOM 1331 C C . PHE A 1 177 ? 7.784 13.004 -14.680 1.00 67.00 177 PHE A C 1
ATOM 1333 O O . PHE A 1 177 ? 7.025 13.967 -14.750 1.00 67.00 177 PHE A O 1
ATOM 1340 N N . ALA A 1 178 ? 7.884 12.265 -13.573 1.00 61.97 178 ALA A N 1
ATOM 1341 C CA . ALA A 1 178 ? 7.121 12.486 -12.348 1.00 61.97 178 ALA A CA 1
ATOM 1342 C C . ALA A 1 178 ? 7.902 13.217 -11.230 1.00 61.97 178 ALA A C 1
ATOM 1344 O O . ALA A 1 178 ? 7.462 13.222 -10.086 1.00 61.97 178 ALA A O 1
ATOM 1345 N N . GLY A 1 179 ? 9.029 13.873 -11.542 1.00 66.88 179 GLY A N 1
ATOM 1346 C CA . GLY A 1 179 ? 9.800 14.664 -10.570 1.00 66.88 179 GLY A CA 1
ATOM 1347 C C . GLY A 1 179 ? 10.941 13.912 -9.879 1.00 66.88 179 GLY A C 1
ATOM 1348 O O . GLY A 1 179 ? 11.258 14.226 -8.738 1.00 66.88 179 GLY A O 1
ATOM 1349 N N . ASN A 1 180 ? 11.572 12.958 -10.575 1.00 79.31 180 ASN A N 1
ATOM 1350 C CA . ASN A 1 180 ? 12.622 12.077 -10.042 1.00 79.31 180 ASN A CA 1
ATOM 1351 C C . ASN A 1 180 ? 12.119 11.223 -8.868 1.00 79.31 180 ASN A C 1
ATOM 1353 O O . ASN A 1 180 ? 12.479 11.443 -7.713 1.00 79.31 180 ASN A O 1
ATOM 1357 N N . VAL A 1 181 ? 11.255 10.265 -9.193 1.00 87.25 181 VAL A N 1
ATOM 1358 C CA . VAL A 1 181 ? 10.560 9.406 -8.226 1.00 87.25 181 VAL A CA 1
ATOM 1359 C C . VAL A 1 181 ? 11.107 7.977 -8.260 1.00 87.25 181 VAL A C 1
ATOM 1361 O O . VAL A 1 181 ? 11.595 7.542 -9.303 1.00 87.25 181 VAL A O 1
ATOM 1364 N N . PRO A 1 182 ? 11.028 7.237 -7.141 1.00 91.75 182 PRO A N 1
ATOM 1365 C CA . PRO A 1 182 ? 11.485 5.847 -7.079 1.00 91.75 182 PRO A CA 1
ATOM 1366 C C . PRO A 1 182 ? 10.551 4.861 -7.794 1.00 91.75 182 PRO A C 1
ATOM 1368 O O . PRO A 1 182 ? 10.968 3.756 -8.132 1.00 91.75 182 PRO A O 1
ATOM 1371 N N . ALA A 1 183 ? 9.293 5.245 -8.005 1.00 93.38 183 ALA A N 1
ATOM 1372 C CA . ALA A 1 183 ? 8.321 4.470 -8.752 1.00 93.38 183 ALA A CA 1
ATOM 1373 C C . ALA A 1 183 ? 7.223 5.363 -9.326 1.00 93.38 183 ALA A C 1
ATOM 1375 O O . ALA A 1 183 ? 7.054 6.512 -8.909 1.00 93.38 183 ALA A O 1
ATOM 1376 N N . ALA A 1 184 ? 6.515 4.829 -10.314 1.00 90.81 184 ALA A N 1
ATOM 1377 C CA . ALA A 1 184 ? 5.300 5.422 -10.839 1.00 90.81 184 ALA A CA 1
ATOM 1378 C C . ALA A 1 184 ? 4.413 4.342 -11.469 1.00 90.81 184 ALA A C 1
ATOM 1380 O O . ALA A 1 184 ? 4.908 3.397 -12.089 1.00 90.81 184 ALA A O 1
ATOM 1381 N N . ASN A 1 185 ? 3.104 4.504 -11.308 1.00 89.44 185 ASN A N 1
ATOM 1382 C CA . ASN A 1 185 ? 2.092 3.525 -11.684 1.00 89.44 185 ASN A CA 1
ATOM 1383 C C . ASN A 1 185 ? 1.235 4.007 -12.869 1.00 89.44 185 ASN A C 1
ATOM 1385 O O . ASN A 1 185 ? 0.876 5.187 -12.949 1.00 89.44 185 ASN A O 1
ATOM 1389 N N . TRP A 1 186 ? 0.897 3.087 -13.773 1.00 88.12 186 TRP A N 1
ATOM 1390 C CA . TRP A 1 186 ? 0.037 3.287 -14.938 1.00 88.12 186 TRP A CA 1
ATOM 1391 C C . TRP A 1 186 ? -0.848 2.060 -15.184 1.00 88.12 186 TRP A C 1
ATOM 1393 O O . TRP A 1 186 ? -0.605 0.977 -14.666 1.00 88.12 186 TRP A O 1
ATOM 1403 N N . THR A 1 187 ? -1.844 2.212 -16.060 1.00 86.00 187 THR A N 1
ATOM 1404 C CA . THR A 1 187 ? -2.791 1.144 -16.425 1.00 86.00 187 THR A CA 1
ATOM 1405 C C . THR A 1 187 ? -2.119 -0.155 -16.887 1.00 86.00 187 THR A C 1
ATOM 1407 O O . THR A 1 187 ? -2.602 -1.236 -16.560 1.00 86.00 187 THR A O 1
ATOM 1410 N N . ASN A 1 188 ? -1.003 -0.050 -17.612 1.00 89.56 188 ASN A N 1
ATOM 1411 C CA . ASN A 1 188 ? -0.337 -1.194 -18.245 1.00 89.56 188 ASN A CA 1
ATOM 1412 C C . ASN A 1 188 ? 0.894 -1.664 -17.450 1.00 89.56 188 ASN A C 1
ATOM 1414 O O . ASN A 1 188 ? 1.598 -2.572 -17.862 1.00 89.56 188 ASN A O 1
ATOM 1418 N N . GLY A 1 189 ? 1.213 -1.043 -16.311 1.00 93.56 189 GLY A N 1
ATOM 1419 C CA . GLY A 1 189 ? 2.463 -1.354 -15.631 1.00 93.56 189 GLY A CA 1
ATOM 1420 C C . GLY A 1 189 ? 2.872 -0.358 -14.564 1.00 93.56 189 GLY A C 1
ATOM 1421 O O . GLY A 1 189 ? 2.415 0.784 -14.520 1.00 93.56 189 GLY A O 1
ATOM 1422 N N . MET A 1 190 ? 3.839 -0.769 -13.755 1.00 94.12 190 MET A N 1
ATOM 1423 C CA . MET A 1 190 ? 4.549 0.109 -12.836 1.00 94.12 190 MET A CA 1
ATOM 1424 C C . MET A 1 190 ? 6.029 0.174 -13.210 1.00 94.12 190 MET A C 1
ATOM 1426 O O . MET A 1 190 ? 6.682 -0.855 -13.386 1.00 94.12 190 MET A O 1
ATOM 1430 N N . LEU A 1 191 ? 6.579 1.386 -13.264 1.00 95.56 191 LEU A N 1
ATOM 1431 C CA . LEU A 1 191 ? 8.021 1.602 -13.343 1.00 95.56 191 LEU A CA 1
ATOM 1432 C C . LEU A 1 191 ? 8.605 1.719 -11.938 1.00 95.56 191 LEU A C 1
ATOM 1434 O O . LEU A 1 191 ? 8.024 2.380 -11.078 1.00 95.56 191 LEU A O 1
ATOM 1438 N N . VAL A 1 192 ? 9.781 1.135 -11.731 1.00 96.06 192 VAL A N 1
ATOM 1439 C CA . VAL A 1 192 ? 10.509 1.139 -10.458 1.00 96.06 192 VAL A CA 1
ATOM 1440 C C . VAL A 1 192 ? 11.992 1.397 -10.719 1.00 96.06 192 VAL A C 1
ATOM 1442 O O . VAL A 1 192 ? 12.554 0.881 -11.681 1.00 96.06 192 VAL A O 1
ATOM 1445 N N . THR A 1 193 ? 12.654 2.178 -9.869 1.00 94.81 193 THR A N 1
ATOM 1446 C CA . THR A 1 193 ? 14.119 2.317 -9.895 1.00 94.81 193 THR A CA 1
ATOM 1447 C C . THR A 1 193 ? 14.788 1.373 -8.898 1.00 94.81 193 THR A C 1
ATOM 1449 O O . THR A 1 193 ? 14.196 1.001 -7.882 1.00 94.81 193 THR A O 1
ATOM 1452 N N . SER A 1 194 ? 16.060 1.039 -9.133 1.00 92.12 194 SER A N 1
ATOM 1453 C CA . SER A 1 194 ? 16.879 0.317 -8.149 1.00 92.12 194 SER A CA 1
ATOM 1454 C C . SER A 1 194 ? 16.858 0.991 -6.770 1.00 92.12 194 SER A C 1
ATOM 1456 O O . SER A 1 194 ? 16.830 2.219 -6.667 1.00 92.12 194 SER A O 1
ATOM 1458 N N . GLY A 1 195 ? 16.910 0.186 -5.705 1.00 90.00 195 GLY A N 1
ATOM 1459 C CA . GLY A 1 195 ? 16.965 0.677 -4.323 1.00 90.00 195 GLY A CA 1
ATOM 1460 C C . GLY A 1 195 ? 15.638 1.194 -3.755 1.00 90.00 195 GLY A C 1
ATOM 1461 O O . GLY A 1 195 ? 15.641 1.831 -2.702 1.00 90.00 195 GLY A O 1
ATOM 1462 N N . ILE A 1 196 ? 14.503 0.939 -4.420 1.00 93.94 196 ILE A N 1
ATOM 1463 C CA . ILE A 1 196 ? 13.179 1.208 -3.846 1.00 93.94 196 ILE A CA 1
ATOM 1464 C C . ILE A 1 196 ? 13.012 0.480 -2.501 1.00 93.94 196 ILE A C 1
ATOM 1466 O O . ILE A 1 196 ? 13.449 -0.657 -2.332 1.00 93.94 196 ILE A O 1
ATOM 1470 N N . SER A 1 197 ? 12.363 1.122 -1.530 1.00 94.19 197 SER A N 1
ATOM 1471 C CA . SER A 1 197 ? 12.026 0.467 -0.264 1.00 94.19 197 SER A CA 1
ATOM 1472 C C . SER A 1 197 ? 10.783 -0.412 -0.414 1.00 94.19 197 SER A C 1
ATOM 1474 O O . SER A 1 197 ? 9.882 -0.103 -1.198 1.00 94.19 197 SER A O 1
ATOM 1476 N N . SER A 1 198 ? 10.664 -1.464 0.401 1.00 95.06 198 SER A N 1
ATOM 1477 C CA . SER A 1 198 ? 9.470 -2.319 0.390 1.00 95.06 198 SER A CA 1
ATOM 1478 C C . SER A 1 198 ? 8.185 -1.554 0.739 1.00 95.06 198 SER A C 1
ATOM 1480 O O . SER A 1 198 ? 7.126 -1.899 0.227 1.00 95.06 198 SER A O 1
ATOM 1482 N N . ARG A 1 199 ? 8.262 -0.481 1.547 1.00 94.38 199 ARG A N 1
ATOM 1483 C CA . ARG A 1 199 ? 7.110 0.397 1.834 1.00 94.38 199 ARG A CA 1
ATOM 1484 C C . ARG A 1 199 ? 6.685 1.178 0.601 1.00 94.38 199 ARG A C 1
ATOM 1486 O O . ARG A 1 199 ? 5.496 1.239 0.310 1.00 94.38 199 ARG A O 1
ATOM 1493 N N . THR A 1 200 ? 7.629 1.791 -0.115 1.00 95.50 200 THR A N 1
ATOM 1494 C CA . THR A 1 200 ? 7.304 2.505 -1.356 1.00 95.50 200 THR A CA 1
ATOM 1495 C C . THR A 1 200 ? 6.737 1.528 -2.378 1.00 95.50 200 THR A C 1
ATOM 1497 O O . THR A 1 200 ? 5.702 1.807 -2.960 1.00 95.50 200 THR A O 1
ATOM 1500 N N . PHE A 1 201 ? 7.325 0.339 -2.519 1.00 96.88 201 PHE A N 1
ATOM 1501 C CA . PHE A 1 201 ? 6.765 -0.698 -3.383 1.00 96.88 201 PHE A CA 1
ATOM 1502 C C . PHE A 1 201 ? 5.329 -1.081 -2.977 1.00 96.88 201 PHE A C 1
ATOM 1504 O O . PHE A 1 201 ? 4.441 -1.121 -3.820 1.00 96.88 201 PHE A O 1
ATOM 1511 N N . ALA A 1 202 ? 5.062 -1.268 -1.680 1.00 96.94 202 ALA A N 1
ATOM 1512 C CA . ALA A 1 202 ? 3.720 -1.547 -1.169 1.00 96.94 202 ALA A CA 1
ATOM 1513 C C . ALA A 1 202 ? 2.714 -0.410 -1.422 1.00 96.94 202 ALA A C 1
ATOM 1515 O O . ALA A 1 202 ? 1.545 -0.693 -1.676 1.00 96.94 202 ALA A O 1
ATOM 1516 N N . HIS A 1 203 ? 3.158 0.848 -1.366 1.00 96.88 203 HIS A N 1
ATOM 1517 C CA . HIS A 1 203 ? 2.345 2.022 -1.690 1.00 96.88 203 HIS A CA 1
ATOM 1518 C C . HIS A 1 203 ? 1.900 2.005 -3.155 1.00 96.88 203 HIS A C 1
ATOM 1520 O O . HIS A 1 203 ? 0.720 2.186 -3.446 1.00 96.88 203 HIS A O 1
ATOM 1526 N N . GLU A 1 204 ? 2.811 1.691 -4.073 1.00 96.44 204 GLU A N 1
ATOM 1527 C CA . GLU A 1 204 ? 2.478 1.602 -5.495 1.00 96.44 204 GLU A CA 1
ATOM 1528 C C . GLU A 1 204 ? 1.571 0.409 -5.821 1.00 96.44 204 GLU A C 1
ATOM 1530 O O . GLU A 1 204 ? 0.687 0.522 -6.669 1.00 96.44 204 GLU A O 1
ATOM 1535 N N . LEU A 1 205 ? 1.723 -0.718 -5.111 1.00 97.19 205 LEU A N 1
ATOM 1536 C CA . LEU A 1 205 ? 0.739 -1.807 -5.169 1.00 97.19 205 LEU A CA 1
ATOM 1537 C C . LEU A 1 205 ? -0.647 -1.319 -4.716 1.00 97.19 205 LEU A C 1
ATOM 1539 O O . LEU A 1 205 ? -1.660 -1.769 -5.246 1.00 97.19 205 LEU A O 1
ATOM 1543 N N . GLY A 1 206 ? -0.708 -0.351 -3.798 1.00 96.44 206 GLY A N 1
ATOM 1544 C CA . GLY A 1 206 ? -1.946 0.321 -3.406 1.00 96.44 206 GLY A CA 1
ATOM 1545 C C . GLY A 1 206 ? -2.617 1.038 -4.569 1.00 96.44 206 GLY A C 1
ATOM 1546 O O . GLY A 1 206 ? -3.826 0.891 -4.746 1.00 96.44 206 GLY A O 1
ATOM 1547 N N . HIS A 1 207 ? -1.843 1.717 -5.419 1.00 95.81 207 HIS A N 1
ATOM 1548 C CA . HIS A 1 207 ? -2.363 2.294 -6.661 1.00 95.81 207 HIS A CA 1
ATOM 1549 C C . HIS A 1 207 ? -2.902 1.226 -7.620 1.00 95.81 207 HIS A C 1
ATOM 1551 O O . HIS A 1 207 ? -4.002 1.408 -8.142 1.00 95.81 207 HIS A O 1
ATOM 1557 N N . CYS A 1 208 ? -2.217 0.083 -7.780 1.00 95.69 208 CYS A N 1
ATOM 1558 C CA . CYS A 1 208 ? -2.756 -1.054 -8.547 1.00 95.69 208 CYS A CA 1
ATOM 1559 C C . CYS A 1 208 ? -4.099 -1.543 -7.975 1.00 95.69 208 CYS A C 1
ATOM 1561 O O . CYS A 1 208 ? -5.004 -1.910 -8.722 1.00 95.69 208 CYS A O 1
ATOM 1563 N N . CYS A 1 209 ? -4.253 -1.511 -6.648 1.00 95.62 209 CYS A N 1
ATOM 1564 C CA . CYS A 1 209 ? -5.489 -1.871 -5.950 1.00 95.62 209 CYS A CA 1
ATOM 1565 C C . CYS A 1 209 ? -6.566 -0.766 -5.985 1.00 95.62 209 CYS A C 1
ATOM 1567 O O . CYS A 1 209 ? -7.599 -0.903 -5.329 1.00 95.62 209 CYS A O 1
ATOM 1569 N N . GLY A 1 210 ? -6.352 0.331 -6.718 1.00 94.62 210 GLY A N 1
ATOM 1570 C CA . GLY A 1 210 ? -7.303 1.439 -6.839 1.00 94.62 210 GLY A CA 1
ATOM 1571 C C . GLY A 1 210 ? -7.262 2.448 -5.688 1.00 94.62 210 GLY A C 1
ATOM 1572 O O . GLY A 1 210 ? -8.109 3.344 -5.636 1.00 94.62 210 GLY A O 1
ATOM 1573 N N . LEU A 1 211 ? -6.288 2.344 -4.777 1.00 95.25 211 LEU A N 1
ATOM 1574 C CA . LEU A 1 211 ? -6.133 3.307 -3.695 1.00 95.25 211 LEU A CA 1
ATOM 1575 C C . LEU A 1 211 ? -5.406 4.571 -4.184 1.00 95.25 211 LEU A C 1
ATOM 1577 O O . LEU A 1 211 ? -4.334 4.490 -4.787 1.00 95.25 211 LEU A O 1
ATOM 1581 N N . PRO A 1 212 ? -5.945 5.762 -3.907 1.00 95.50 212 PRO A N 1
ATOM 1582 C CA . PRO A 1 212 ? -5.324 7.027 -4.267 1.00 95.50 212 PRO A CA 1
ATOM 1583 C C . PRO A 1 212 ? -4.378 7.539 -3.181 1.00 95.50 212 PRO A C 1
ATOM 1585 O O . PRO A 1 212 ? -4.537 7.229 -2.003 1.00 95.50 212 PRO A O 1
ATOM 1588 N N . ASP A 1 213 ? -3.469 8.426 -3.582 1.00 96.00 213 ASP A N 1
ATOM 1589 C CA . ASP A 1 213 ? -2.678 9.236 -2.655 1.00 96.00 213 ASP A CA 1
ATOM 1590 C C . ASP A 1 213 ? -3.560 10.057 -1.699 1.00 96.00 213 ASP A C 1
ATOM 1592 O O . ASP A 1 213 ? -4.591 10.617 -2.097 1.00 96.00 213 ASP A O 1
ATOM 1596 N N . ILE A 1 214 ? -3.081 10.227 -0.466 1.00 97.62 214 ILE A N 1
ATOM 1597 C CA . ILE A 1 214 ? -3.597 11.188 0.517 1.00 97.62 214 ILE A CA 1
ATOM 1598 C C . ILE A 1 214 ? -2.453 12.000 1.135 1.00 97.62 214 ILE A C 1
ATOM 1600 O O . ILE A 1 214 ? -1.329 11.517 1.281 1.00 97.62 214 ILE A O 1
ATOM 1604 N N . TYR A 1 215 ? -2.741 13.248 1.497 1.00 97.81 215 TYR A N 1
ATOM 1605 C CA . TYR A 1 215 ? -1.774 14.190 2.055 1.00 97.81 215 TYR A CA 1
ATOM 1606 C C . TYR A 1 215 ? -2.352 14.957 3.245 1.00 97.81 215 TYR A C 1
ATOM 1608 O O . TYR A 1 215 ? -3.562 15.166 3.342 1.00 97.81 215 TYR A O 1
ATOM 1616 N N . ASP A 1 216 ? -1.480 15.416 4.139 1.00 97.38 216 ASP A N 1
ATOM 1617 C CA . ASP A 1 216 ? -1.811 16.405 5.166 1.00 97.38 216 ASP A CA 1
ATOM 1618 C C . ASP A 1 216 ? -1.761 17.835 4.602 1.00 97.38 216 ASP A C 1
ATOM 1620 O O . ASP A 1 216 ? -2.579 18.684 4.962 1.00 97.38 216 ASP A O 1
ATOM 1624 N N . VAL A 1 217 ? -0.837 18.085 3.673 1.00 97.12 217 VAL A N 1
ATOM 1625 C CA . VAL A 1 217 ? -0.672 19.346 2.944 1.00 97.12 217 VAL A CA 1
ATOM 1626 C C . VAL A 1 217 ? -0.525 19.055 1.454 1.00 97.12 217 VAL A C 1
ATOM 1628 O O . VAL A 1 217 ? 0.172 18.126 1.053 1.00 97.12 217 VAL A O 1
ATOM 1631 N N . HIS A 1 218 ? -1.163 19.859 0.606 1.00 96.31 218 HIS A N 1
ATOM 1632 C CA . HIS A 1 218 ? -1.079 19.689 -0.836 1.00 96.31 218 HIS A CA 1
ATOM 1633 C C . HIS A 1 218 ? 0.368 19.867 -1.332 1.00 96.31 218 HIS A C 1
ATOM 1635 O O . HIS A 1 218 ? 0.990 20.898 -1.054 1.00 96.31 218 HIS A O 1
ATOM 1641 N N . PRO A 1 219 ? 0.889 18.956 -2.177 1.00 91.19 219 PRO A N 1
ATOM 1642 C CA . PRO A 1 219 ? 2.300 18.952 -2.572 1.00 91.19 219 PRO A CA 1
ATOM 1643 C C . PRO A 1 219 ? 2.745 20.182 -3.377 1.00 91.19 219 PRO A C 1
ATOM 1645 O O . PRO A 1 219 ? 3.937 20.439 -3.501 1.00 91.19 219 PRO A O 1
ATOM 1648 N N . LYS A 1 220 ? 1.799 20.949 -3.936 1.00 93.12 220 LYS A N 1
ATOM 1649 C CA . LYS A 1 220 ? 2.065 22.187 -4.696 1.00 93.12 220 LYS A CA 1
ATOM 1650 C C . LYS A 1 220 ? 1.454 23.453 -4.087 1.00 93.12 220 LYS A C 1
ATOM 1652 O O . LYS A 1 220 ? 1.522 24.506 -4.709 1.00 93.12 220 LYS A O 1
ATOM 1657 N N . SER A 1 221 ? 0.782 23.361 -2.936 1.00 94.56 221 SER A N 1
ATOM 1658 C CA . SER A 1 221 ? 0.144 24.527 -2.305 1.00 94.56 221 SER A CA 1
ATOM 1659 C C . SER A 1 221 ? 0.042 24.345 -0.796 1.00 94.56 221 SER A C 1
ATOM 1661 O O . SER A 1 221 ? -0.840 23.651 -0.302 1.00 94.56 221 SER A O 1
ATOM 1663 N N . SER A 1 222 ? 0.908 25.022 -0.047 1.00 93.88 222 SER A N 1
ATOM 1664 C CA . SER A 1 222 ? 0.911 24.963 1.421 1.00 93.88 222 SER A CA 1
ATOM 1665 C C . SER A 1 222 ? -0.357 25.535 2.071 1.00 93.88 222 SER A C 1
ATOM 1667 O O . SER A 1 222 ? -0.611 25.280 3.246 1.00 93.88 222 SER A O 1
ATOM 1669 N N . GLN A 1 223 ? -1.161 26.293 1.318 1.00 94.69 223 GLN A N 1
ATOM 1670 C CA . GLN A 1 223 ? -2.446 26.831 1.773 1.00 94.69 223 GLN A CA 1
ATOM 1671 C C . GLN A 1 223 ? -3.550 25.766 1.819 1.00 94.69 223 GLN A C 1
ATOM 1673 O O . GLN A 1 223 ? -4.506 25.913 2.574 1.00 94.69 223 GLN A O 1
ATOM 1678 N N . VAL A 1 224 ? -3.424 24.693 1.032 1.00 96.38 224 VAL A N 1
ATOM 1679 C CA . VAL A 1 224 ? -4.395 23.595 0.999 1.00 96.38 224 VAL A CA 1
ATOM 1680 C C . VAL A 1 224 ? -3.892 22.499 1.924 1.00 96.38 224 VAL A C 1
ATOM 1682 O O . VAL A 1 224 ? -3.068 21.671 1.545 1.00 96.38 224 VAL A O 1
ATOM 1685 N N . LYS A 1 225 ? -4.363 22.532 3.167 1.00 96.75 225 LYS A N 1
ATOM 1686 C CA . LYS A 1 225 ? -3.934 21.641 4.245 1.00 96.75 225 LYS A CA 1
ATOM 1687 C C . LYS A 1 225 ? -5.109 21.256 5.132 1.00 96.75 225 LYS A C 1
ATOM 1689 O O . LYS A 1 225 ? -6.076 22.009 5.244 1.00 96.75 225 LYS A O 1
ATOM 1694 N N . ILE A 1 226 ? -5.008 20.101 5.779 1.00 96.31 226 ILE A N 1
ATOM 1695 C CA . ILE A 1 226 ? -5.918 19.741 6.867 1.00 96.31 226 ILE A CA 1
ATOM 1696 C C . ILE A 1 226 ? -5.426 20.314 8.193 1.00 96.31 226 ILE A C 1
ATOM 1698 O O . ILE A 1 226 ? -4.229 20.376 8.464 1.00 96.31 226 ILE A O 1
ATOM 1702 N N . GLU A 1 227 ? -6.375 20.694 9.040 1.00 94.00 227 GLU A N 1
ATOM 1703 C CA . GLU A 1 227 ? -6.130 21.199 10.390 1.00 94.00 227 GLU A CA 1
ATOM 1704 C C . GLU A 1 227 ? -7.075 20.526 11.382 1.00 94.00 227 GLU A C 1
ATOM 1706 O O . GLU A 1 227 ? -8.123 20.006 10.993 1.00 94.00 227 GLU A O 1
ATOM 1711 N N . GLY A 1 228 ? -6.735 20.559 12.669 1.00 92.88 228 GLY A N 1
ATOM 1712 C CA . GLY A 1 228 ? -7.555 20.019 13.749 1.00 92.88 228 GLY A CA 1
ATOM 1713 C C . GLY A 1 228 ? -7.316 18.535 14.027 1.00 92.88 228 GLY A C 1
ATOM 1714 O O . GLY A 1 228 ? -6.578 17.840 13.323 1.00 92.88 228 GLY A O 1
ATOM 1715 N N . THR A 1 229 ? -7.975 18.053 15.072 1.00 89.56 229 THR A N 1
ATOM 1716 C CA . THR A 1 229 ? -7.756 16.717 15.627 1.00 89.56 229 THR A CA 1
ATOM 1717 C C . THR A 1 229 ? -8.447 15.629 14.812 1.00 89.56 229 THR A C 1
ATOM 1719 O O . THR A 1 229 ? -9.310 15.901 13.968 1.00 89.56 229 THR A O 1
ATOM 1722 N N . VAL A 1 230 ? -8.059 14.386 15.072 1.00 86.06 230 VAL A N 1
ATOM 1723 C CA . VAL A 1 230 ? -8.828 13.209 14.664 1.00 86.06 230 VAL A CA 1
ATOM 1724 C C . VAL A 1 230 ? -10.224 13.264 15.300 1.00 86.06 230 VAL A C 1
ATOM 1726 O O . VAL A 1 230 ? -10.399 13.807 16.392 1.00 86.06 230 VAL A O 1
ATOM 1729 N N . SER A 1 231 ? -11.233 12.758 14.592 1.00 84.88 231 SER A N 1
ATOM 1730 C CA . SER A 1 231 ? -12.619 12.686 15.063 1.00 84.88 231 SER A CA 1
ATOM 1731 C C . SER A 1 231 ? -13.397 11.601 14.317 1.00 84.88 231 SER A C 1
ATOM 1733 O O . SER A 1 231 ? -13.010 11.189 13.219 1.00 84.88 231 SER A O 1
ATOM 1735 N N . LYS A 1 232 ? -14.573 11.227 14.839 1.00 84.12 232 LYS A N 1
ATOM 1736 C CA . LYS A 1 232 ? -15.506 10.305 14.167 1.00 84.12 232 LYS A CA 1
ATOM 1737 C C . LYS A 1 232 ? -15.847 10.717 12.735 1.00 84.12 232 LYS A C 1
ATOM 1739 O O . LYS A 1 232 ? -15.963 9.876 11.856 1.00 84.12 232 LYS A O 1
ATOM 1744 N N . THR A 1 233 ? -15.995 12.012 12.467 1.00 89.44 233 THR A N 1
ATOM 1745 C CA . THR A 1 233 ? -16.315 12.502 11.115 1.00 89.44 233 THR A CA 1
ATOM 1746 C C . THR A 1 233 ? -15.148 12.377 10.134 1.00 89.44 233 THR A C 1
ATOM 1748 O O . THR A 1 233 ? -15.372 12.368 8.922 1.00 89.44 233 THR A O 1
ATOM 1751 N N . ARG A 1 234 ? -13.916 12.276 10.644 1.00 91.38 234 ARG A N 1
ATOM 1752 C CA . ARG A 1 234 ? -12.674 12.241 9.861 1.00 91.38 234 ARG A CA 1
ATOM 1753 C C . ARG A 1 234 ? -12.097 10.837 9.665 1.00 91.38 234 ARG A C 1
ATOM 1755 O O . ARG A 1 234 ? -11.279 10.652 8.766 1.00 91.38 234 ARG A O 1
ATOM 1762 N N . LEU A 1 235 ? -12.522 9.880 10.492 1.00 87.31 235 LEU A N 1
ATOM 1763 C CA . LEU A 1 235 ? -12.188 8.451 10.427 1.00 87.31 235 LEU A CA 1
ATOM 1764 C C . LEU A 1 235 ? -13.413 7.595 10.772 1.00 87.31 235 LEU A C 1
ATOM 1766 O O . LEU A 1 235 ? -13.420 6.899 11.779 1.00 87.31 235 LEU A O 1
ATOM 1770 N N . PRO A 1 236 ? -14.489 7.644 9.979 1.00 83.94 236 PRO A N 1
ATOM 1771 C CA . PRO A 1 236 ? -15.776 7.071 10.370 1.00 83.94 236 PRO A CA 1
ATOM 1772 C C . PRO A 1 236 ? -15.763 5.567 10.665 1.00 83.94 236 PRO A C 1
ATOM 1774 O O . PRO A 1 236 ? -16.613 5.125 11.431 1.00 83.94 236 PRO A O 1
ATOM 1777 N N . LEU A 1 237 ? -14.842 4.796 10.070 1.00 81.88 237 LEU A N 1
ATOM 1778 C CA . LEU A 1 237 ? -14.764 3.340 10.265 1.00 81.88 237 LEU A CA 1
ATOM 1779 C C . LEU A 1 237 ? -13.658 2.892 11.228 1.00 81.88 237 LEU A C 1
ATOM 1781 O O . LEU A 1 237 ? -13.749 1.794 11.760 1.00 81.88 237 LEU A O 1
ATOM 1785 N N . ASP A 1 238 ? -12.659 3.740 11.476 1.00 77.81 238 ASP A N 1
ATOM 1786 C CA . ASP A 1 238 ? -11.565 3.462 12.423 1.00 77.81 238 ASP A CA 1
ATOM 1787 C C . ASP A 1 238 ? -11.714 4.252 13.730 1.00 77.81 238 ASP A C 1
ATOM 1789 O O . ASP A 1 238 ? -10.901 4.142 14.645 1.00 77.81 238 ASP A O 1
ATOM 1793 N N . TRP A 1 239 ? -12.768 5.064 13.833 1.00 75.00 239 TRP A N 1
ATOM 1794 C CA . TRP A 1 239 ? -13.207 5.649 15.086 1.00 75.00 239 TRP A CA 1
ATOM 1795 C C . TRP A 1 239 ? -13.967 4.582 15.866 1.00 75.00 239 TRP A C 1
ATOM 1797 O O . TRP A 1 239 ? -15.051 4.161 15.466 1.00 75.00 239 TRP A O 1
ATOM 1807 N N . ASN A 1 240 ? -13.400 4.163 16.988 1.00 58.66 240 ASN A N 1
ATOM 1808 C CA . ASN A 1 240 ? -13.827 3.077 17.870 1.00 58.66 240 ASN A CA 1
ATOM 1809 C C . ASN A 1 240 ? -15.141 3.342 18.644 1.00 58.66 240 ASN A C 1
ATOM 1811 O O . ASN A 1 240 ? -15.254 3.044 19.825 1.00 58.66 240 ASN A O 1
ATOM 1815 N N . ASN A 1 241 ? -16.165 3.864 17.963 1.00 47.03 241 ASN A N 1
ATOM 1816 C CA . ASN A 1 241 ? -17.554 3.993 18.418 1.00 47.03 241 ASN A CA 1
ATOM 1817 C C . ASN A 1 241 ? -17.834 4.797 19.699 1.00 47.03 241 ASN A C 1
ATOM 1819 O O . ASN A 1 241 ? -19.000 4.881 20.081 1.00 47.03 241 ASN A O 1
ATOM 1823 N N . GLY A 1 242 ? -16.857 5.479 20.289 1.00 44.75 242 GLY A N 1
ATOM 1824 C CA . GLY A 1 242 ? -17.066 6.179 21.551 1.00 44.75 242 GLY A CA 1
ATOM 1825 C C . GLY A 1 242 ? -17.095 7.713 21.484 1.00 44.75 242 GLY A C 1
ATOM 1826 O O . GLY A 1 242 ? -16.279 8.313 20.773 1.00 44.75 242 GLY A O 1
ATOM 1827 N N . PRO A 1 243 ? -18.027 8.401 22.172 1.00 39.19 243 PRO A N 1
ATOM 1828 C CA . PRO A 1 243 ? -17.857 9.786 22.597 1.00 39.19 243 PRO A CA 1
ATOM 1829 C C . PRO A 1 243 ? -17.117 9.851 23.946 1.00 39.19 243 PRO A C 1
ATOM 1831 O O . PRO A 1 243 ? -17.587 9.314 24.939 1.00 39.19 243 PRO A O 1
ATOM 1834 N N . GLY A 1 244 ? -16.009 10.590 24.039 1.00 49.72 244 GLY A N 1
ATOM 1835 C CA . GLY A 1 244 ? -15.287 10.766 25.311 1.00 49.72 244 GLY A CA 1
ATOM 1836 C C . GLY A 1 244 ? -13.902 10.120 25.283 1.00 49.72 244 GLY A C 1
ATOM 1837 O O . GLY A 1 244 ? -13.311 10.092 24.214 1.00 49.72 244 GLY A O 1
ATOM 1838 N N . PRO A 1 245 ? -13.294 9.692 26.409 1.00 42.56 245 PRO A N 1
ATOM 1839 C CA . PRO A 1 245 ? -11.912 9.160 26.459 1.00 42.56 245 PRO A CA 1
ATOM 1840 C C . PRO A 1 245 ? -11.739 7.793 25.765 1.00 42.56 245 PRO A C 1
ATOM 1842 O O . PRO A 1 245 ? -10.784 7.068 26.005 1.00 42.56 245 PRO A O 1
ATOM 1845 N N . GLU A 1 246 ? -12.685 7.451 24.905 1.00 48.19 246 GLU A N 1
ATOM 1846 C CA . GLU A 1 246 ? -12.927 6.172 24.267 1.00 48.19 246 GLU A CA 1
ATOM 1847 C C . GLU A 1 246 ? -12.285 6.169 22.871 1.00 48.19 246 GLU A C 1
ATOM 1849 O O . GLU A 1 246 ? -12.888 5.676 21.931 1.00 48.19 246 GLU A O 1
ATOM 1854 N N . GLU A 1 247 ? -11.106 6.779 22.698 1.00 54.38 247 GLU A N 1
ATOM 1855 C CA . GLU A 1 247 ? -10.488 7.087 21.396 1.00 54.38 247 GLU A CA 1
ATOM 1856 C C . GLU A 1 247 ? -9.345 6.096 21.098 1.00 54.38 247 GLU A C 1
ATOM 1858 O O . GLU A 1 247 ? -8.466 5.887 21.929 1.00 54.38 247 GLU A O 1
ATOM 1863 N N . TYR A 1 248 ? -9.333 5.480 19.908 1.00 55.09 248 TYR A N 1
ATOM 1864 C CA . TYR A 1 248 ? -8.228 4.618 19.442 1.00 55.09 248 TYR A CA 1
ATOM 1865 C C . TYR A 1 248 ? -6.913 5.409 19.369 1.00 55.09 248 TYR A C 1
ATOM 1867 O O . TYR A 1 248 ? -5.822 4.891 19.606 1.00 55.09 248 TYR A O 1
ATOM 1875 N N . TYR A 1 249 ? -7.024 6.672 18.961 1.00 64.62 249 TYR A N 1
ATOM 1876 C CA . TYR A 1 249 ? -5.908 7.590 18.817 1.00 64.62 249 TYR A CA 1
ATOM 1877 C C . TYR A 1 249 ? -5.801 8.456 20.061 1.00 64.62 249 TYR A C 1
ATOM 1879 O O . TYR A 1 249 ? -6.816 8.814 20.651 1.00 64.62 249 TYR A O 1
ATOM 1887 N N . GLU A 1 250 ? -4.572 8.839 20.410 1.00 65.81 250 GLU A N 1
ATOM 1888 C CA . GLU A 1 250 ? -4.320 9.778 21.499 1.00 65.81 250 GLU A CA 1
ATOM 1889 C C . GLU A 1 250 ? -5.238 11.001 21.386 1.00 65.81 250 GLU A C 1
ATOM 1891 O O . GLU A 1 250 ? -5.396 11.598 20.311 1.00 65.81 250 GLU A O 1
ATOM 1896 N N . ARG A 1 251 ? -5.833 11.391 22.516 1.00 69.00 251 ARG A N 1
ATOM 1897 C CA . ARG A 1 251 ? -6.679 12.574 22.574 1.00 69.00 251 ARG A CA 1
ATOM 1898 C C . ARG A 1 251 ? -5.910 13.791 22.080 1.00 69.00 251 ARG A C 1
ATOM 1900 O O . ARG A 1 251 ? -4.849 14.135 22.588 1.00 69.00 251 ARG A O 1
ATOM 1907 N N . GLY A 1 252 ? -6.493 14.495 21.118 1.00 75.00 252 GLY A N 1
ATOM 1908 C CA . GLY A 1 252 ? -5.861 15.678 20.542 1.00 75.00 252 GLY A CA 1
ATOM 1909 C C . GLY A 1 252 ? -4.818 15.378 19.462 1.00 75.00 252 GLY A C 1
ATOM 1910 O O . GLY A 1 252 ? -4.245 16.334 18.922 1.00 75.00 252 GLY A O 1
ATOM 1911 N N . LEU A 1 253 ? -4.617 14.103 19.086 1.00 82.38 253 LEU A N 1
ATOM 1912 C CA . LEU A 1 253 ? -3.807 13.742 17.926 1.00 82.38 253 LEU A CA 1
ATOM 1913 C C . LEU A 1 253 ? -4.280 14.551 16.719 1.00 82.38 253 LEU A C 1
ATOM 1915 O O . LEU A 1 253 ? -5.467 14.585 16.381 1.00 82.38 253 LEU A O 1
ATOM 1919 N N . GLN A 1 254 ? -3.340 15.227 16.068 1.00 91.44 254 GLN A N 1
ATOM 1920 C CA . GLN A 1 254 ? -3.640 16.013 14.881 1.00 91.44 254 GLN A CA 1
ATOM 1921 C C . GLN A 1 254 ? -3.909 15.088 13.695 1.00 91.44 254 GLN A C 1
ATOM 1923 O O . GLN A 1 254 ? -3.144 14.155 13.443 1.00 91.44 254 GLN A O 1
ATOM 1928 N N . GLN A 1 255 ? -4.944 15.394 12.908 1.00 93.12 255 GLN A N 1
ATOM 1929 C CA . GLN A 1 255 ? -5.276 14.619 11.706 1.00 93.12 255 GLN A CA 1
ATOM 1930 C C . GLN A 1 255 ? -4.087 14.560 10.728 1.00 93.12 255 GLN A C 1
ATOM 1932 O O . GLN A 1 255 ? -3.865 13.545 10.075 1.00 93.12 255 GLN A O 1
ATOM 1937 N N . SER A 1 256 ? -3.279 15.622 10.663 1.00 95.00 256 SER A N 1
ATOM 1938 C CA . SER A 1 256 ? -2.061 15.676 9.845 1.00 95.00 256 SER A CA 1
ATOM 1939 C C . SER A 1 256 ? -1.000 14.649 10.254 1.00 95.00 256 SER A C 1
ATOM 1941 O O . SER A 1 256 ? -0.319 14.098 9.392 1.00 95.00 256 SER A O 1
ATOM 1943 N N . LEU A 1 257 ? -0.865 14.360 11.551 1.00 91.62 257 LEU A N 1
ATOM 1944 C CA . LEU A 1 257 ? 0.051 13.332 12.052 1.00 91.62 257 LEU A CA 1
ATOM 1945 C C . LEU A 1 257 ? -0.469 11.933 11.736 1.00 91.62 257 LEU A C 1
ATOM 1947 O O . LEU A 1 257 ? 0.309 11.062 11.355 1.00 91.62 257 LEU A O 1
ATOM 1951 N N . LEU A 1 258 ? -1.783 11.732 11.831 1.00 90.44 258 LEU A N 1
ATOM 1952 C CA . LEU A 1 258 ? -2.406 10.471 11.456 1.00 90.44 258 LEU A CA 1
ATOM 1953 C C . LEU A 1 258 ? -2.228 10.159 9.971 1.00 90.44 258 LEU A C 1
ATOM 1955 O O . LEU A 1 258 ? -1.804 9.061 9.627 1.00 90.44 258 LEU A O 1
ATOM 1959 N N . VAL A 1 259 ? -2.487 11.131 9.093 1.00 94.81 259 VAL A N 1
ATOM 1960 C CA . VAL A 1 259 ? -2.348 10.942 7.642 1.00 94.81 259 VAL A CA 1
ATOM 1961 C C . VAL A 1 259 ? -0.925 10.517 7.260 1.00 94.81 259 VAL A C 1
ATOM 1963 O O . VAL A 1 259 ? -0.765 9.677 6.380 1.00 94.81 259 VAL A O 1
ATOM 1966 N N . LYS A 1 260 ? 0.106 10.992 7.973 1.00 94.25 260 LYS A N 1
ATOM 1967 C CA . LYS A 1 260 ? 1.506 10.573 7.760 1.00 94.25 260 LYS A CA 1
ATOM 1968 C C . LYS A 1 260 ? 1.772 9.104 8.080 1.00 94.25 260 LYS A C 1
ATOM 1970 O O . LYS A 1 260 ? 2.724 8.540 7.546 1.00 94.25 260 LYS A O 1
ATOM 1975 N N . ARG A 1 261 ? 0.961 8.470 8.929 1.00 90.69 261 ARG A N 1
ATOM 1976 C CA . ARG A 1 261 ? 1.107 7.049 9.284 1.00 90.69 261 ARG A CA 1
ATOM 1977 C C . ARG A 1 261 ? 0.591 6.107 8.195 1.00 90.69 261 ARG A C 1
ATOM 1979 O O . ARG A 1 261 ? 0.973 4.940 8.178 1.00 90.69 261 ARG A O 1
ATOM 1986 N N . LEU A 1 262 ? -0.248 6.599 7.287 1.00 93.19 262 LEU A N 1
ATOM 1987 C CA . LEU A 1 262 ? -0.918 5.768 6.293 1.00 93.19 262 LEU A CA 1
ATOM 1988 C C . LEU A 1 262 ? 0.046 5.258 5.216 1.00 93.19 262 LEU A C 1
ATOM 1990 O O . LEU A 1 262 ? 0.932 5.986 4.752 1.00 93.19 262 LEU A O 1
ATOM 1994 N N . LEU A 1 263 ? -0.204 4.037 4.735 1.00 95.12 263 LEU A N 1
ATOM 1995 C CA . LEU A 1 263 ? 0.478 3.489 3.561 1.00 95.12 263 LEU A CA 1
ATOM 1996 C C . LEU A 1 263 ? 0.276 4.386 2.335 1.00 95.12 263 LEU A C 1
ATOM 1998 O O . LEU A 1 263 ? 1.217 4.629 1.589 1.00 95.12 263 LEU A O 1
ATOM 2002 N N . MET A 1 264 ? -0.926 4.935 2.153 1.00 96.50 264 MET A N 1
ATOM 2003 C CA . MET A 1 264 ? -1.253 5.788 1.004 1.00 96.50 264 MET A CA 1
ATOM 2004 C C . MET A 1 264 ? -0.845 7.256 1.180 1.00 96.50 264 MET A C 1
ATOM 2006 O O . MET A 1 264 ? -1.200 8.094 0.351 1.00 96.50 264 MET A O 1
ATOM 2010 N N . TYR A 1 265 ? -0.087 7.597 2.231 1.00 96.62 265 TYR A N 1
ATOM 2011 C CA . TYR A 1 265 ? 0.531 8.917 2.315 1.00 96.62 265 TYR A CA 1
ATOM 2012 C C . TYR A 1 265 ? 1.466 9.109 1.119 1.00 96.62 265 TYR A C 1
ATOM 2014 O O . TYR A 1 265 ? 2.421 8.343 0.962 1.00 96.62 265 TYR A O 1
ATOM 2022 N N . GLY A 1 266 ? 1.181 10.113 0.286 1.00 93.69 266 GLY A N 1
ATOM 2023 C CA . GLY A 1 266 ? 1.794 10.279 -1.039 1.00 93.69 266 GLY A CA 1
ATOM 2024 C C . GLY A 1 266 ? 3.234 10.807 -1.035 1.00 93.69 266 GLY A C 1
ATOM 2025 O O . GLY A 1 266 ? 3.707 11.313 -2.053 1.00 93.69 266 GLY A O 1
ATOM 2026 N N . TYR A 1 267 ? 3.920 10.740 0.109 1.00 91.00 267 TYR A N 1
ATOM 2027 C CA . TYR A 1 267 ? 5.356 10.979 0.236 1.00 91.00 267 TYR A CA 1
ATOM 2028 C C . TYR A 1 267 ? 6.060 9.691 0.673 1.00 91.00 267 TYR A C 1
ATOM 2030 O O . TYR A 1 267 ? 5.512 8.877 1.416 1.00 91.00 267 TYR A O 1
ATOM 2038 N N . THR A 1 268 ? 7.329 9.544 0.291 1.00 86.38 268 THR A N 1
ATOM 2039 C CA . THR A 1 268 ? 8.152 8.364 0.615 1.00 86.38 268 THR A CA 1
ATOM 2040 C C . THR A 1 268 ? 8.425 8.183 2.112 1.00 86.38 268 THR A C 1
ATOM 2042 O O . TH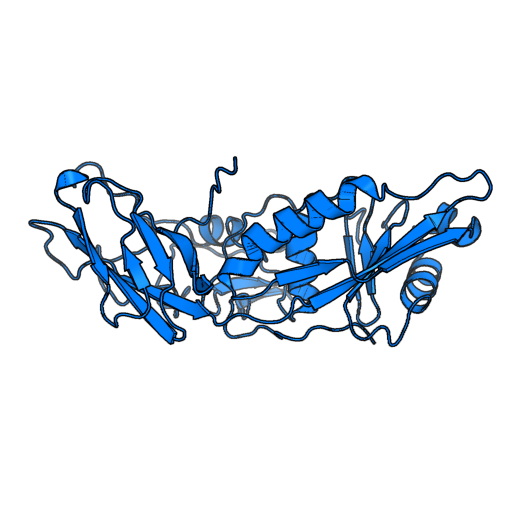R A 1 268 ? 8.826 7.101 2.528 1.00 86.38 268 THR A O 1
ATOM 2045 N N . SER A 1 269 ? 8.192 9.216 2.927 1.00 86.25 269 SER A N 1
ATOM 2046 C CA . SER A 1 269 ? 8.380 9.210 4.382 1.00 86.25 269 SER A CA 1
ATOM 2047 C C . SER A 1 269 ? 7.152 8.741 5.175 1.00 86.25 269 SER A C 1
ATOM 2049 O O . SER A 1 269 ? 7.091 8.982 6.380 1.00 86.25 269 SER A O 1
ATOM 2051 N N . GLY A 1 270 ? 6.126 8.194 4.517 1.00 86.94 270 GLY A N 1
ATOM 2052 C CA . GLY A 1 270 ? 4.908 7.760 5.198 1.00 86.94 270 GLY A CA 1
ATOM 2053 C C . GLY A 1 270 ? 5.046 6.427 5.931 1.00 86.94 270 GLY A C 1
ATOM 2054 O O . GLY A 1 270 ? 5.994 5.671 5.718 1.00 86.94 270 GLY A O 1
ATOM 2055 N N . GLY A 1 271 ? 4.067 6.132 6.782 1.00 90.81 271 GLY A N 1
ATOM 2056 C CA . GLY A 1 271 ? 3.978 4.866 7.506 1.00 90.81 271 GLY A CA 1
ATOM 2057 C C . GLY A 1 271 ? 3.388 3.725 6.670 1.00 90.81 271 GLY A C 1
ATOM 2058 O O . GLY A 1 271 ? 3.419 3.758 5.436 1.00 90.81 271 GLY A O 1
ATOM 2059 N N . SER A 1 272 ? 2.889 2.701 7.364 1.00 91.06 272 SER A N 1
ATOM 2060 C CA . SER A 1 272 ? 2.391 1.443 6.782 1.00 91.06 272 SER A CA 1
ATOM 2061 C C . SER A 1 272 ? 0.967 1.093 7.233 1.00 91.06 272 SER A C 1
ATOM 2063 O O . SER A 1 272 ? 0.513 -0.033 7.022 1.00 91.06 272 SER A O 1
ATOM 2065 N N . ASP A 1 273 ? 0.266 2.035 7.866 1.00 88.19 273 ASP A N 1
ATOM 2066 C CA . ASP A 1 273 ? -1.074 1.792 8.395 1.00 88.19 273 ASP A CA 1
ATOM 2067 C C . ASP A 1 273 ? -2.078 1.712 7.235 1.00 88.19 273 ASP A C 1
ATOM 2069 O O . ASP A 1 273 ? -2.080 2.553 6.326 1.00 88.19 273 ASP A O 1
ATOM 2073 N N . LEU A 1 274 ? -2.941 0.699 7.277 1.00 89.38 274 LEU A N 1
ATOM 2074 C CA . LEU A 1 274 ? -4.100 0.559 6.401 1.00 89.38 274 LEU A CA 1
ATOM 2075 C C . LEU A 1 274 ? -5.356 0.727 7.252 1.00 89.38 274 LEU A C 1
ATOM 2077 O O . LEU A 1 274 ? -5.529 0.007 8.233 1.00 89.38 274 LEU A O 1
ATOM 2081 N N . THR A 1 275 ? -6.205 1.678 6.874 1.00 87.69 275 THR A N 1
ATOM 2082 C CA . THR A 1 275 ? -7.475 1.990 7.541 1.00 87.69 275 THR A CA 1
ATOM 2083 C C . THR A 1 275 ? -8.607 1.099 7.043 1.00 87.69 275 THR A C 1
ATOM 2085 O O . THR A 1 275 ? -8.569 0.647 5.896 1.00 87.69 275 THR A O 1
ATOM 2088 N N . ALA A 1 276 ? -9.650 0.890 7.849 1.00 86.88 276 ALA A N 1
ATOM 2089 C CA . ALA A 1 276 ? -10.852 0.175 7.423 1.00 86.88 276 ALA A CA 1
ATOM 2090 C C . ALA A 1 276 ? -11.556 0.921 6.282 1.00 86.88 276 ALA A C 1
ATOM 2092 O O . ALA A 1 276 ? -12.037 0.326 5.311 1.00 86.88 276 ALA A O 1
ATOM 2093 N N . GLY A 1 277 ? -11.585 2.252 6.384 1.00 89.06 277 GLY A N 1
ATOM 2094 C CA . GLY A 1 277 ? -12.431 3.095 5.552 1.00 89.06 277 GLY A CA 1
ATOM 2095 C C . GLY A 1 277 ? -11.796 4.387 5.057 1.00 89.06 277 GLY A C 1
ATOM 2096 O O . GLY A 1 277 ? -10.570 4.549 5.047 1.00 89.06 277 GLY A O 1
ATOM 2097 N N . PRO A 1 278 ? -12.653 5.317 4.599 1.00 93.38 278 PRO A N 1
ATOM 2098 C CA . PRO A 1 278 ? -12.221 6.622 4.137 1.00 93.38 278 PRO A CA 1
ATOM 2099 C C . PRO A 1 278 ? -11.556 7.449 5.239 1.00 93.38 278 PRO A C 1
ATOM 2101 O O . PRO A 1 278 ? -11.990 7.419 6.389 1.00 93.38 278 PRO A O 1
ATOM 2104 N N . VAL A 1 279 ? -10.563 8.253 4.856 1.00 94.81 279 VAL A N 1
ATOM 2105 C CA . VAL A 1 279 ? -9.832 9.142 5.770 1.00 94.81 279 VAL A CA 1
ATOM 2106 C C . VAL A 1 279 ? -9.916 10.582 5.291 1.00 94.81 279 VAL A C 1
ATOM 2108 O O . VAL A 1 279 ? -9.721 10.854 4.103 1.00 94.81 279 VAL A O 1
ATOM 2111 N N . TYR A 1 280 ? -10.173 11.514 6.208 1.00 97.19 280 TYR A N 1
ATOM 2112 C CA . TYR A 1 280 ? -10.153 12.941 5.911 1.00 97.19 280 TYR A CA 1
ATOM 2113 C C . TYR A 1 280 ? -8.727 13.420 5.644 1.00 97.19 280 TYR A C 1
ATOM 2115 O O . TYR A 1 280 ? -7.858 13.340 6.518 1.00 97.19 280 TYR A O 1
ATOM 2123 N N . GLY A 1 281 ? -8.496 13.954 4.450 1.00 97.75 281 GLY A N 1
ATOM 2124 C CA . GLY A 1 281 ? -7.192 14.452 4.032 1.00 97.75 281 GLY A CA 1
ATOM 2125 C C . GLY A 1 281 ? -7.276 15.308 2.780 1.00 97.75 281 GLY A C 1
ATOM 2126 O O . GLY A 1 281 ? -8.359 15.704 2.352 1.00 97.75 281 GLY A O 1
ATOM 2127 N N . VAL A 1 282 ? -6.114 15.592 2.203 1.00 98.00 282 VAL A N 1
ATOM 2128 C CA . VAL A 1 282 ? -5.959 16.339 0.952 1.00 98.00 282 VAL A CA 1
ATOM 2129 C C . VAL A 1 282 ? -5.608 15.385 -0.191 1.00 98.00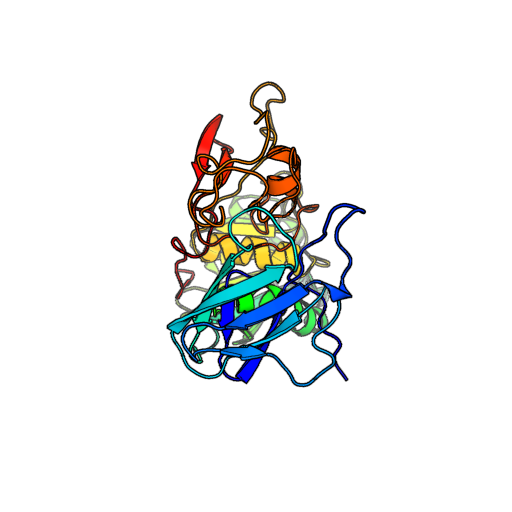 282 VAL A C 1
ATOM 2131 O O . VAL A 1 282 ? -4.866 14.422 0.007 1.00 98.00 282 VAL A O 1
ATOM 2134 N N . ARG A 1 283 ? -6.068 15.684 -1.409 1.00 95.31 283 ARG A N 1
ATOM 2135 C CA . ARG A 1 283 ? -5.621 15.042 -2.662 1.00 95.31 283 ARG A CA 1
ATOM 2136 C C . ARG A 1 283 ? -4.955 16.021 -3.620 1.00 95.31 283 ARG A C 1
ATOM 2138 O O . ARG A 1 283 ? -5.162 17.226 -3.533 1.00 95.31 283 ARG A O 1
ATOM 2145 N N . ARG A 1 284 ? -4.237 15.489 -4.620 1.00 91.88 284 ARG A N 1
ATOM 2146 C CA . ARG A 1 284 ? -3.587 16.272 -5.698 1.00 91.88 284 ARG A CA 1
ATOM 2147 C C . ARG A 1 284 ? -4.537 17.135 -6.540 1.00 91.88 284 ARG A C 1
ATOM 2149 O O . ARG A 1 284 ? -4.084 18.021 -7.252 1.00 91.88 284 ARG A O 1
ATOM 2156 N N . ASN A 1 285 ? -5.838 16.859 -6.507 1.00 93.69 285 ASN A N 1
ATOM 2157 C CA . ASN A 1 285 ? -6.871 17.652 -7.180 1.00 93.69 285 ASN A CA 1
ATOM 2158 C C . ASN A 1 285 ? -7.423 18.779 -6.284 1.00 93.69 285 ASN A C 1
ATOM 2160 O O . ASN A 1 285 ? -8.507 19.285 -6.559 1.00 93.69 285 ASN A O 1
ATOM 2164 N N . TYR A 1 286 ? -6.705 19.150 -5.219 1.00 95.62 286 TYR A N 1
ATOM 2165 C CA . TYR A 1 286 ? -7.074 20.193 -4.258 1.00 95.62 286 TYR A CA 1
ATOM 2166 C C . TYR A 1 286 ? -8.317 19.895 -3.402 1.00 95.62 286 TYR A C 1
ATOM 2168 O O . TYR A 1 286 ? -8.734 20.754 -2.626 1.00 95.62 286 TYR A O 1
ATOM 2176 N N . SER A 1 287 ? -8.905 18.697 -3.484 1.00 96.06 287 SER A N 1
ATOM 2177 C CA . SER A 1 287 ? -10.035 18.347 -2.621 1.00 96.06 287 SER A CA 1
ATOM 2178 C C . SER A 1 287 ? -9.572 18.079 -1.192 1.00 96.06 287 SER A C 1
ATOM 2180 O O . SER A 1 287 ? -8.574 17.381 -0.998 1.00 96.06 287 SER A O 1
ATOM 2182 N N . ILE A 1 288 ? -10.344 18.571 -0.220 1.00 97.25 288 ILE A N 1
ATOM 2183 C CA . ILE A 1 288 ? -10.184 18.266 1.202 1.00 97.25 288 ILE A CA 1
ATOM 2184 C C . ILE A 1 288 ? -11.472 17.606 1.700 1.00 97.25 288 ILE A C 1
ATOM 2186 O O . ILE A 1 288 ? -12.487 18.278 1.878 1.00 97.25 288 ILE A O 1
ATOM 2190 N N . THR A 1 289 ? -11.461 16.283 1.851 1.00 96.88 289 THR A N 1
ATOM 2191 C CA . THR A 1 289 ? -12.629 15.500 2.289 1.00 96.88 289 THR A CA 1
ATOM 2192 C C . THR A 1 289 ? -12.204 14.088 2.714 1.00 96.88 289 THR A C 1
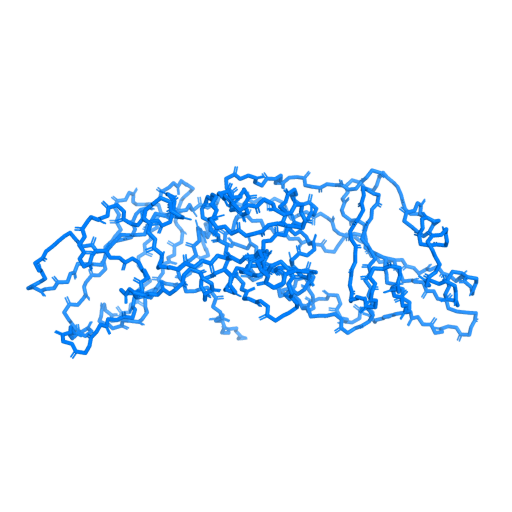ATOM 2194 O O . THR A 1 289 ? -11.016 13.771 2.743 1.00 96.88 289 THR A O 1
ATOM 2197 N N . ASN A 1 290 ? -13.170 13.229 3.044 1.00 96.50 290 ASN A N 1
ATOM 2198 C CA . ASN A 1 290 ? -12.953 11.803 3.264 1.00 96.50 290 ASN A CA 1
ATOM 2199 C C . ASN A 1 290 ? -12.634 11.097 1.940 1.00 96.50 290 ASN A C 1
ATOM 2201 O O . ASN A 1 290 ? -13.441 11.078 1.008 1.00 96.50 290 ASN A O 1
ATOM 2205 N N . HIS A 1 291 ? -11.447 10.504 1.860 1.00 96.50 291 HIS A N 1
ATOM 2206 C CA . HIS A 1 291 ? -10.941 9.836 0.670 1.00 96.50 291 HIS A CA 1
ATOM 2207 C C . HIS A 1 291 ? -10.894 8.317 0.856 1.00 96.50 291 HIS A C 1
ATOM 2209 O O . HIS A 1 291 ? -10.408 7.876 1.893 1.00 96.50 291 HIS A O 1
ATOM 2215 N N . PRO A 1 292 ? -11.337 7.513 -0.133 1.00 94.88 292 PRO A N 1
ATOM 2216 C CA . PRO A 1 292 ? -11.278 6.048 -0.090 1.00 94.88 292 PRO A CA 1
ATOM 2217 C C . PRO A 1 292 ? -9.838 5.518 -0.176 1.00 94.88 292 PRO A C 1
ATOM 2219 O O . PRO A 1 292 ? -9.389 5.100 -1.235 1.00 94.88 292 PRO A O 1
ATOM 2222 N N . VAL A 1 293 ? -9.100 5.585 0.930 1.00 93.25 293 VAL A N 1
ATOM 2223 C CA . VAL A 1 293 ? -7.725 5.064 1.058 1.00 93.25 293 VAL A CA 1
ATOM 2224 C C . VAL A 1 293 ? -7.636 3.820 1.946 1.00 93.25 293 VAL A C 1
ATOM 2226 O O . VAL A 1 293 ? -6.546 3.299 2.154 1.00 93.25 293 VAL A O 1
ATOM 2229 N N . GLY A 1 294 ? -8.776 3.365 2.476 1.00 91.31 294 GLY A N 1
ATOM 2230 C CA . GLY A 1 294 ? -8.887 2.189 3.333 1.00 91.31 294 GLY A CA 1
ATOM 2231 C C . GLY A 1 294 ? -9.340 0.924 2.604 1.00 91.31 294 GLY A C 1
ATOM 2232 O O . GLY A 1 294 ? -9.736 0.949 1.434 1.00 91.31 294 GLY A O 1
ATOM 2233 N N . ILE A 1 295 ? -9.320 -0.192 3.333 1.00 90.94 295 ILE A N 1
ATOM 2234 C CA . ILE A 1 295 ? -9.497 -1.546 2.799 1.00 90.94 295 ILE A CA 1
ATOM 2235 C C . ILE A 1 295 ? -10.874 -1.809 2.175 1.00 90.94 295 ILE A C 1
ATOM 2237 O O . ILE A 1 295 ? -10.979 -2.647 1.280 1.00 90.94 295 ILE A O 1
ATOM 2241 N N . GLN A 1 296 ? -11.923 -1.081 2.580 1.00 89.25 296 GLN A N 1
ATOM 2242 C CA . GLN A 1 296 ? -13.267 -1.208 1.998 1.00 89.25 296 GLN A CA 1
ATOM 2243 C C . GLN A 1 296 ? -13.297 -0.890 0.491 1.00 89.25 296 GLN A C 1
ATOM 2245 O O . GLN A 1 296 ? -14.174 -1.367 -0.224 1.00 89.25 296 GLN A O 1
ATOM 2250 N N . SER A 1 297 ? -12.358 -0.072 0.004 1.00 86.94 297 SER A N 1
ATOM 2251 C CA . SER A 1 297 ? -12.317 0.394 -1.392 1.00 86.94 297 SER A CA 1
ATOM 2252 C C . SER A 1 297 ? -11.325 -0.372 -2.273 1.00 86.94 297 SER A C 1
ATOM 2254 O O . SER A 1 297 ? -11.085 0.034 -3.407 1.00 86.94 297 SER A O 1
ATOM 2256 N N . LEU A 1 298 ? -10.727 -1.452 -1.763 1.00 92.00 298 LEU A N 1
ATOM 2257 C CA . LEU A 1 298 ? -9.693 -2.200 -2.473 1.00 92.00 298 LEU A CA 1
ATOM 2258 C C . LEU A 1 298 ? -10.245 -3.006 -3.650 1.00 92.00 298 LEU A C 1
ATOM 2260 O O . LEU A 1 298 ? -11.125 -3.853 -3.481 1.00 92.00 298 LEU A O 1
ATOM 2264 N N . ASN A 1 299 ? -9.615 -2.857 -4.814 1.00 94.56 299 ASN A N 1
ATOM 2265 C CA . ASN A 1 299 ? -9.598 -3.920 -5.809 1.00 94.56 299 ASN A CA 1
ATOM 2266 C C . ASN A 1 299 ? -8.666 -5.040 -5.322 1.00 94.56 299 ASN A C 1
ATOM 2268 O O . ASN A 1 299 ? -7.449 -4.874 -5.290 1.00 94.56 299 ASN A O 1
ATOM 2272 N N . ARG A 1 300 ? -9.247 -6.186 -4.955 1.00 94.00 300 ARG A N 1
ATOM 2273 C CA . ARG A 1 300 ? -8.513 -7.347 -4.424 1.00 94.00 300 ARG A CA 1
ATOM 2274 C C . ARG A 1 300 ? -7.905 -8.249 -5.497 1.00 94.00 300 ARG A C 1
ATOM 2276 O O . ARG A 1 300 ? -7.106 -9.109 -5.155 1.00 94.00 300 ARG A O 1
ATOM 2283 N N . ASN A 1 301 ? -8.244 -8.025 -6.767 1.00 94.00 301 ASN A N 1
ATOM 2284 C CA . ASN A 1 301 ? -7.693 -8.743 -7.916 1.00 94.00 301 ASN A CA 1
ATOM 2285 C C . ASN A 1 301 ? -7.120 -7.736 -8.930 1.00 94.00 301 ASN A C 1
ATOM 2287 O O . ASN A 1 301 ? -7.641 -7.609 -10.042 1.00 94.00 301 ASN A O 1
ATOM 2291 N N . PRO A 1 302 ? -6.115 -6.935 -8.540 1.00 94.94 302 PRO A N 1
ATOM 2292 C CA . PRO A 1 302 ? -5.532 -5.959 -9.437 1.00 94.94 302 PRO A CA 1
ATOM 2293 C C . PRO A 1 302 ? -4.711 -6.664 -10.520 1.00 94.94 302 PRO A C 1
ATOM 2295 O O . PRO A 1 302 ? -3.981 -7.619 -10.254 1.00 94.94 302 PRO A O 1
ATOM 2298 N N . MET A 1 303 ? -4.822 -6.165 -11.745 1.00 92.81 303 MET A N 1
ATOM 2299 C CA . MET A 1 303 ? -4.032 -6.616 -12.884 1.00 92.81 303 MET A CA 1
ATOM 2300 C C . MET A 1 303 ? -3.765 -5.437 -13.814 1.00 92.81 303 MET A C 1
ATOM 2302 O O . MET A 1 303 ? -4.614 -4.550 -13.945 1.00 92.81 303 MET A O 1
ATOM 2306 N N . HIS A 1 304 ? -2.596 -5.434 -14.445 1.00 91.12 304 HIS A N 1
ATOM 2307 C CA . HIS A 1 304 ? -2.318 -4.534 -15.560 1.00 91.12 304 HIS A CA 1
ATOM 2308 C C . HIS A 1 304 ? -2.860 -5.143 -16.862 1.00 91.12 304 HIS A C 1
ATOM 2310 O O . HIS A 1 304 ? -3.018 -6.365 -16.959 1.00 91.12 304 HIS A O 1
ATOM 2316 N N . GLN A 1 305 ? -3.228 -4.279 -17.813 1.00 78.31 305 GLN A N 1
ATOM 2317 C CA . GLN A 1 305 ? -3.814 -4.672 -19.103 1.00 78.31 305 GLN A CA 1
ATOM 2318 C C . GLN A 1 305 ? -2.760 -4.721 -20.205 1.00 78.31 305 GLN A C 1
ATOM 2320 O O . GLN A 1 305 ? -2.048 -3.705 -20.360 1.00 78.31 305 GLN A O 1
#

Foldseek 3Di:
DDDDDADAFFQAAEAQDKHKHFFDDDPPFAQQQWAKDKDPPQKDWDDDPRGDTITMIHGHHWDKIKIFIHGPPDDFGTAIHIHTHDYADDAFEEEEEWEAEPVGDTQADPVCVVVLQVLLQSLCSSLNHHHDYPYYYYDHDNCLQVVVQDPVSVVVQLVPDAPPQGAYEYRHNFHPVVPTDQWDDDQSHIYGGYPDHSLNSNLNVLVLFVAAAFAQAAPVDNVLGDWWADDCQFQVQRARPTDDPNGSDPVGHILRVVSQQDSRHVDPNRHRHAGQAFGAGAHNVSDGHTGGRHSVSTPRSGHHD

Secondary structure (DSSP, 8-state):
-------SS-SEEEBT-EEEE-----TTS-GGGEEEEESSSSEEEPSS-S-SS-EEEEE-SSEEEEEEEEETT--SPPPEEEEEEEPP-PPEEEEEEEEE-TTS-BSS-GGGHHHHHHHHHHHHGGGT--EEEEEEEEEE-HHHHHHTTSHHHHHHHHTSS---SSEEEEE-S---TTSS-SEEEETTEEEE-TT--HHHHHHHHHHHTTPPPBBSEETTEEEEE--SB--TTTSTTTS-S-SSS--SSPTT-BHHHHHHHBTTBSSTT---B--SS-EEEE-TTS-EEEE--SGGG--SS----

pLDDT: mean 86.18, std 14.27, range [22.12, 98.31]